Protein AF-A0A969XKI0-F1 (afdb_monomer_lite)

Secondary structure (DSSP, 8-state):
---HHHHHHHHHHHHHTT----GGGHHHHHHHHH-HHHHHHHHHHHHHHHHHHTS-PPPPPHHHHHHHHHHHHHS---PPPTT-SS-HHHHHHHHHHHHHHHHHHHHS-GGGGS------S---HHHHHHHHHHHHHHHHHHHTT-HHHHHHHHHHHHHHHHHHHHHHHHHHHS-HHHHHHHHHHHHHHHHHHHHHHTT--

pLDDT: mean 75.56, std 13.96, range [43.91, 96.81]

Radius of gyration: 28.25 Å; chains: 1; bounding box: 58×41×76 Å

Sequence (201 aa):
MLSCEHCQERLPEFVADGEPATPATAYLREHLVTCAACADLLERLRHVEDALHAYPQPAAPPALAARIVDEVAAAPRREPASWQWLPWDIGVPMLVLVVAIVVATLSAPPQAFHGGPVVDISPTTEEWNAVLDGWTSGLARQTDADPFLTLWIGGSILAAIVGIAVGLSAWRRADDASHELLQVRVERVSEWFDGIIGRTT

Foldseek 3Di:
DDDPVVLLVCLLVCVLVVNDPDPVCVVSVVVCVVDVVSVVVNVVSNVVNVVVVPPDDDDDDPCVVVVVVVCVVVPDPVDPPPVCPDPCLGVVLVVLVVVLVVVCVVPPDPVVPDDDPDDDPDDDPVVVVVVVCVVVVVLVVVCVVDVVSVCSVVVSVVSVVVSVVVNVVVVVVDDPVNVVVVVVVVVVVVVVVCVVVVVPD

Structure (mmCIF, N/CA/C/O backbone):
data_AF-A0A969XKI0-F1
#
_entry.id   AF-A0A969XKI0-F1
#
loop_
_atom_site.group_PDB
_atom_site.id
_atom_site.type_symbol
_atom_site.label_atom_id
_atom_site.label_alt_id
_atom_site.label_comp_id
_atom_site.label_asym_id
_atom_site.label_entity_id
_atom_site.label_seq_id
_atom_site.pdbx_PDB_ins_code
_atom_site.Cartn_x
_atom_site.Cartn_y
_atom_site.Cartn_z
_atom_site.occupancy
_atom_site.B_iso_or_equiv
_atom_site.auth_seq_id
_atom_site.auth_comp_id
_atom_site.auth_asym_id
_atom_site.auth_atom_id
_atom_site.pdbx_PDB_model_num
ATOM 1 N N . MET A 1 1 ? -9.216 14.235 -9.619 1.00 55.91 1 MET A N 1
ATOM 2 C CA . MET A 1 1 ? -10.558 14.376 -9.016 1.00 55.91 1 MET A CA 1
ATOM 3 C C . MET A 1 1 ? -11.077 12.979 -8.747 1.00 55.91 1 MET A C 1
ATOM 5 O O . MET A 1 1 ? -11.245 12.233 -9.702 1.00 55.91 1 MET A O 1
ATOM 9 N N . LEU A 1 2 ? -11.233 12.599 -7.478 1.00 75.06 2 LEU A N 1
ATOM 10 C CA . LEU A 1 2 ? -11.886 11.337 -7.128 1.00 75.06 2 LEU A CA 1
ATOM 11 C C . LEU A 1 2 ? -13.366 11.391 -7.522 1.00 75.06 2 LEU A C 1
ATOM 13 O O . LEU A 1 2 ? -14.002 12.434 -7.348 1.00 75.06 2 LEU A O 1
ATOM 17 N N . SER A 1 3 ? -13.913 10.284 -8.025 1.00 87.62 3 SER A N 1
ATOM 18 C CA . SER A 1 3 ? -15.357 10.156 -8.222 1.00 87.62 3 SER A CA 1
ATOM 19 C C . SER A 1 3 ? -16.057 9.953 -6.875 1.00 87.62 3 SER A C 1
ATOM 21 O O . SER A 1 3 ? -15.504 9.341 -5.958 1.00 87.62 3 SER A O 1
ATOM 23 N N . CYS A 1 4 ? -17.290 10.452 -6.754 1.00 91.12 4 CYS A N 1
ATOM 24 C CA . CYS A 1 4 ? -18.098 10.238 -5.551 1.00 91.12 4 CYS A CA 1
ATOM 25 C C . CYS A 1 4 ? -18.336 8.745 -5.289 1.00 91.12 4 CYS A C 1
ATOM 27 O O . CYS A 1 4 ? -18.299 8.329 -4.142 1.00 91.12 4 CYS A O 1
ATOM 29 N N . GLU A 1 5 ? -18.528 7.944 -6.339 1.00 91.62 5 GLU A N 1
ATOM 30 C CA . GLU A 1 5 ? -18.717 6.490 -6.243 1.00 91.62 5 GLU A CA 1
ATOM 31 C C . GLU A 1 5 ? -17.532 5.810 -5.544 1.00 91.62 5 GLU A C 1
ATOM 33 O O . GLU A 1 5 ? -17.716 5.116 -4.551 1.00 91.62 5 GLU A O 1
ATOM 38 N N . HIS A 1 6 ? -16.304 6.125 -5.964 1.00 88.88 6 HIS A N 1
ATOM 39 C CA . HIS A 1 6 ? -15.103 5.559 -5.354 1.00 88.88 6 HIS A CA 1
ATOM 40 C C . HIS A 1 6 ? -14.914 6.005 -3.893 1.00 88.88 6 HIS A C 1
ATOM 42 O O . HIS A 1 6 ? -14.462 5.237 -3.049 1.00 88.88 6 HIS A O 1
ATOM 48 N N . CYS A 1 7 ? -15.292 7.247 -3.572 1.00 91.31 7 CYS A N 1
ATOM 49 C CA . CYS A 1 7 ? -15.286 7.740 -2.196 1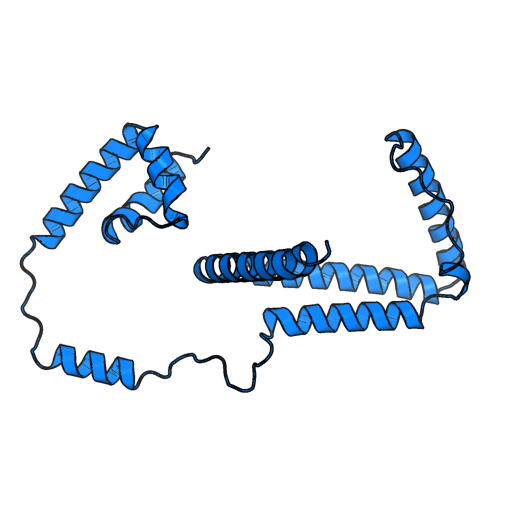.00 91.31 7 CYS A CA 1
ATOM 50 C C . CYS A 1 7 ? -16.305 6.978 -1.326 1.00 91.31 7 CYS A C 1
ATOM 52 O O . CYS A 1 7 ? -15.977 6.539 -0.227 1.00 91.31 7 CYS A O 1
ATOM 54 N N . GLN A 1 8 ? -17.521 6.762 -1.837 1.00 92.62 8 GLN A N 1
ATOM 55 C CA . GLN A 1 8 ? -18.598 6.062 -1.130 1.00 92.62 8 GLN A CA 1
ATOM 56 C C . GLN A 1 8 ? -18.271 4.593 -0.843 1.00 92.62 8 GLN A C 1
ATOM 58 O O . GLN A 1 8 ? -18.646 4.100 0.216 1.00 92.62 8 GLN A O 1
ATOM 63 N N . GLU A 1 9 ? -17.553 3.909 -1.737 1.00 93.88 9 GLU A N 1
ATOM 64 C CA . GLU A 1 9 ? -17.113 2.523 -1.520 1.00 93.88 9 GLU A CA 1
ATOM 65 C C . GLU A 1 9 ? -16.118 2.392 -0.360 1.00 93.88 9 GLU A C 1
ATOM 67 O O . GLU A 1 9 ? -16.166 1.413 0.382 1.00 93.88 9 GLU A O 1
ATOM 72 N N . ARG A 1 10 ? -15.230 3.379 -0.182 1.00 92.50 10 ARG A N 1
ATOM 73 C CA . ARG A 1 10 ? -14.165 3.337 0.836 1.00 92.50 10 ARG A CA 1
ATOM 74 C C . ARG A 1 10 ? -14.532 4.001 2.161 1.00 92.50 10 ARG A C 1
ATOM 76 O O . ARG A 1 10 ? -13.862 3.771 3.164 1.00 92.50 10 ARG A O 1
ATOM 83 N N . LEU A 1 11 ? -15.591 4.811 2.184 1.00 93.75 11 LEU A N 1
ATOM 84 C CA . LEU A 1 11 ? -16.051 5.506 3.389 1.00 93.75 11 LEU A CA 1
ATOM 85 C C . LEU A 1 11 ? -16.380 4.571 4.572 1.00 93.75 11 LEU A C 1
ATOM 87 O O . LEU A 1 11 ? -16.000 4.913 5.688 1.00 93.75 11 LEU A O 1
ATOM 91 N N . PRO A 1 12 ? -17.065 3.422 4.381 1.00 94.19 12 PRO A N 1
ATOM 92 C CA . PRO A 1 12 ? -17.394 2.520 5.485 1.00 94.19 12 PRO A CA 1
ATOM 93 C C . PRO A 1 12 ? -16.159 1.962 6.193 1.00 94.19 12 PRO A C 1
ATOM 95 O O . PRO A 1 12 ? -16.105 1.978 7.417 1.00 94.19 12 PRO A O 1
ATOM 98 N N . GLU A 1 13 ? -15.158 1.522 5.427 1.00 92.88 13 GLU A N 1
ATOM 99 C CA . GLU A 1 13 ? -13.876 1.045 5.962 1.00 92.88 13 GLU A CA 1
ATOM 100 C C . GLU A 1 13 ? -13.147 2.173 6.702 1.00 92.88 13 GLU A C 1
ATOM 102 O O . GLU A 1 13 ? -12.739 2.005 7.845 1.00 92.88 13 GLU A O 1
ATOM 107 N N . PHE A 1 14 ? -13.091 3.366 6.102 1.00 93.38 14 PHE A N 1
ATOM 108 C CA . PHE A 1 14 ? -12.464 4.535 6.717 1.00 93.38 14 PHE A CA 1
ATO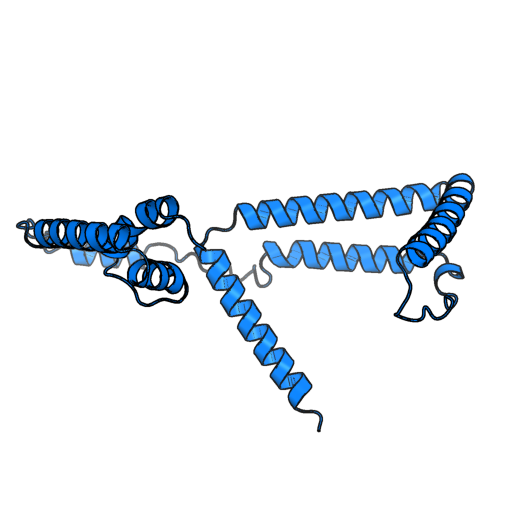M 109 C C . PHE A 1 14 ? -13.072 4.908 8.082 1.00 93.38 14 PHE A C 1
ATOM 111 O O . PHE A 1 14 ? -12.334 5.295 8.989 1.00 93.38 14 PHE A O 1
ATOM 118 N N . VAL A 1 15 ? -14.397 4.792 8.244 1.00 95.19 15 VAL A N 1
ATOM 119 C CA . VAL A 1 15 ? -15.081 5.038 9.527 1.00 95.19 15 VAL A CA 1
ATOM 120 C C . VAL A 1 15 ? -14.838 3.900 10.518 1.00 95.19 15 VAL A C 1
ATOM 122 O O . VAL A 1 15 ? -14.540 4.176 11.678 1.00 95.19 15 VAL A O 1
ATOM 125 N N . ALA A 1 16 ? -14.908 2.642 10.071 1.00 92.25 16 ALA A N 1
ATOM 126 C CA . ALA A 1 16 ? -14.660 1.473 10.918 1.00 92.25 16 ALA A CA 1
ATOM 127 C C . ALA A 1 16 ? -13.230 1.456 11.494 1.00 92.25 16 ALA A C 1
ATOM 129 O O . ALA A 1 16 ? -13.024 1.056 12.639 1.00 92.25 16 ALA A O 1
ATOM 130 N N . ASP A 1 17 ? -12.257 1.962 10.733 1.00 92.19 17 ASP A N 1
ATOM 131 C CA . ASP A 1 17 ? -10.860 2.101 11.160 1.00 92.19 17 ASP A CA 1
ATOM 132 C C . ASP A 1 17 ? -10.609 3.311 12.083 1.00 92.19 17 ASP A C 1
ATOM 134 O O . ASP A 1 17 ? -9.478 3.544 12.520 1.00 92.19 17 ASP A O 1
ATOM 138 N N . GLY A 1 18 ? -11.639 4.105 12.391 1.00 91.44 18 GLY A N 1
ATOM 139 C CA . GLY A 1 18 ? -11.523 5.279 13.259 1.00 91.44 18 GLY A CA 1
ATOM 140 C C . GLY A 1 18 ? -10.904 6.500 12.576 1.00 91.44 18 GLY A C 1
ATOM 141 O O . GLY A 1 18 ? -10.240 7.302 13.232 1.00 91.44 18 GLY A O 1
ATOM 142 N N . GLU A 1 19 ? -11.115 6.648 11.267 1.00 91.94 19 GLU A N 1
ATOM 143 C CA . GLU A 1 19 ? -10.704 7.806 10.464 1.00 91.94 19 GLU A CA 1
ATOM 144 C C . GLU A 1 19 ? -9.200 8.130 10.549 1.00 91.94 19 GLU A C 1
ATOM 146 O O . GLU A 1 19 ? -8.801 9.249 10.904 1.00 91.94 19 GLU A O 1
ATOM 151 N N . PRO A 1 20 ? -8.321 7.168 10.215 1.00 88.62 20 PRO A N 1
ATOM 152 C CA . PRO A 1 20 ? -6.888 7.332 10.400 1.00 88.62 20 PRO A CA 1
ATOM 153 C C . PRO A 1 20 ? -6.350 8.475 9.534 1.00 88.62 20 PRO A C 1
ATOM 155 O O . PRO A 1 20 ? -6.636 8.566 8.341 1.00 88.62 20 PRO A O 1
ATOM 158 N N . ALA A 1 21 ? -5.523 9.345 10.116 1.00 87.44 21 ALA A N 1
ATOM 159 C CA . ALA A 1 21 ? -4.927 10.498 9.434 1.00 87.44 21 ALA A CA 1
ATOM 160 C C . ALA A 1 21 ? -3.645 10.129 8.660 1.00 87.44 21 ALA A C 1
ATOM 162 O O . ALA A 1 21 ? -2.596 10.750 8.836 1.00 87.44 21 ALA A O 1
ATOM 163 N N . THR A 1 22 ? -3.711 9.099 7.819 1.00 86.56 22 THR A N 1
ATOM 164 C CA . THR A 1 22 ? -2.576 8.621 7.019 1.00 86.56 22 THR A CA 1
ATOM 165 C C . THR A 1 22 ? -2.504 9.321 5.653 1.00 86.56 22 THR A C 1
ATOM 167 O O . THR A 1 22 ? -3.479 9.937 5.204 1.00 86.56 22 THR A O 1
ATOM 170 N N . PRO A 1 23 ? -1.354 9.254 4.953 1.00 81.56 23 PRO A N 1
ATOM 171 C CA . PRO A 1 23 ? -1.241 9.741 3.577 1.00 81.56 23 PRO A CA 1
ATOM 172 C C . PRO A 1 23 ? -2.238 9.053 2.636 1.00 81.56 23 PRO A C 1
ATOM 174 O O . PRO A 1 23 ? -2.847 9.711 1.794 1.00 81.56 23 PRO A O 1
ATOM 177 N N . ALA A 1 24 ? -2.474 7.754 2.839 1.00 80.62 24 ALA A N 1
ATOM 178 C CA . ALA A 1 24 ? -3.418 6.969 2.056 1.00 80.62 24 ALA A CA 1
ATOM 179 C C . ALA A 1 24 ? -4.871 7.429 2.200 1.00 80.62 24 ALA A C 1
ATOM 181 O O . ALA A 1 24 ? -5.642 7.265 1.271 1.00 80.62 24 ALA A O 1
ATOM 182 N N . THR A 1 25 ? -5.267 8.057 3.306 1.00 88.19 25 THR A N 1
ATOM 183 C CA . THR A 1 25 ? -6.637 8.576 3.480 1.00 88.19 25 THR A CA 1
ATOM 184 C C . THR A 1 25 ? -6.748 10.075 3.208 1.00 88.19 25 THR A C 1
ATOM 186 O O . THR A 1 25 ? -7.835 10.652 3.298 1.00 88.19 25 THR A O 1
ATOM 189 N N . ALA A 1 26 ? -5.644 10.746 2.856 1.00 88.19 26 ALA A N 1
ATOM 190 C CA . ALA A 1 26 ? -5.633 12.188 2.624 1.00 88.19 26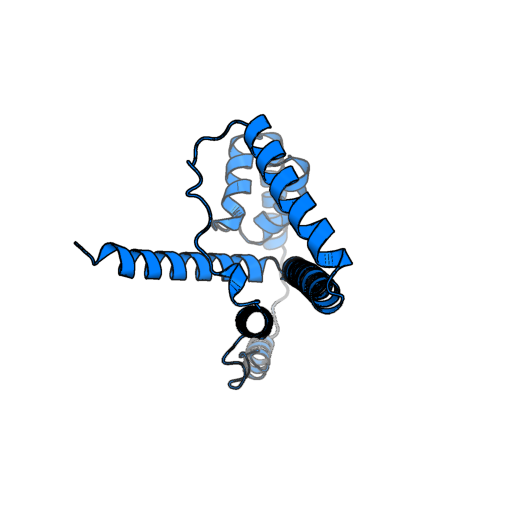 ALA A CA 1
ATOM 191 C C . ALA A 1 26 ? -6.590 12.605 1.498 1.00 88.19 26 ALA A C 1
ATOM 193 O O . ALA A 1 26 ? -7.305 13.598 1.642 1.00 88.19 26 ALA A O 1
ATOM 194 N N . TYR A 1 27 ? -6.670 11.806 0.431 1.00 88.50 27 TYR A N 1
ATOM 195 C CA . TYR A 1 27 ? -7.557 12.081 -0.699 1.00 88.50 27 TYR A CA 1
ATOM 196 C C . TYR A 1 27 ? -9.048 11.985 -0.325 1.00 88.50 27 TYR A C 1
ATOM 198 O O . TYR A 1 27 ? -9.860 12.748 -0.852 1.00 88.50 27 TYR A O 1
ATOM 206 N N . LEU A 1 28 ? -9.423 11.079 0.593 1.00 91.06 28 LEU A N 1
ATOM 207 C CA . LEU A 1 28 ? -10.802 10.955 1.086 1.00 91.06 28 LEU A CA 1
ATOM 208 C C . LEU A 1 28 ? -11.187 12.215 1.858 1.00 91.06 28 LEU A C 1
ATOM 210 O O . LEU A 1 28 ? -12.222 12.817 1.583 1.00 91.06 28 LEU A O 1
ATOM 214 N N . ARG A 1 29 ? -10.317 12.661 2.771 1.00 90.44 29 ARG A N 1
ATOM 215 C CA . ARG A 1 29 ? -10.541 13.869 3.578 1.00 90.44 29 ARG A CA 1
ATOM 216 C C . ARG A 1 29 ? -10.654 15.124 2.717 1.00 90.44 29 ARG A C 1
ATOM 218 O O . ARG A 1 29 ? -11.526 15.949 2.963 1.00 90.44 29 ARG A O 1
ATOM 225 N N . GLU A 1 30 ? -9.827 15.251 1.684 1.00 91.94 30 GLU A N 1
ATOM 226 C CA . GLU A 1 30 ? -9.922 16.363 0.734 1.00 91.94 30 GLU A CA 1
ATOM 227 C C . GLU A 1 30 ? -11.260 16.358 -0.028 1.00 91.94 30 GLU A C 1
ATOM 229 O O . GLU A 1 30 ? -11.918 17.395 -0.163 1.00 91.94 30 GLU A O 1
ATOM 234 N N . HIS A 1 31 ? -11.722 15.184 -0.468 1.00 93.25 31 HIS A N 1
ATOM 235 C CA . HIS A 1 31 ? -13.026 15.057 -1.119 1.00 93.25 31 HIS A CA 1
ATOM 236 C C . HIS A 1 31 ? -14.188 15.391 -0.170 1.00 93.25 31 HIS A C 1
ATOM 238 O O . HIS A 1 31 ? -15.135 16.064 -0.568 1.00 93.25 31 HIS A O 1
ATOM 244 N N . LEU A 1 32 ? -14.110 14.983 1.098 1.00 93.19 32 LEU A N 1
ATOM 245 C CA . LEU A 1 32 ? -15.138 15.257 2.108 1.00 93.19 32 LEU A CA 1
ATOM 246 C C . LEU A 1 32 ? -15.317 16.754 2.399 1.00 93.19 32 LEU A C 1
ATOM 248 O O . LEU A 1 32 ? -16.431 17.193 2.668 1.00 93.19 32 LEU A O 1
ATOM 252 N N . VAL A 1 33 ? -14.252 17.556 2.287 1.00 92.81 33 VAL A N 1
ATOM 253 C CA . VAL A 1 33 ? -14.334 19.024 2.419 1.00 92.81 33 VAL A CA 1
ATOM 254 C C . VAL A 1 33 ? -15.092 19.657 1.248 1.00 92.81 33 VAL A C 1
ATOM 256 O O . VAL A 1 33 ? -15.728 20.698 1.406 1.00 92.81 33 VAL A O 1
ATOM 259 N N . THR A 1 34 ? -15.031 19.043 0.065 1.00 92.19 34 THR A N 1
ATOM 260 C CA . THR A 1 34 ? -15.580 19.615 -1.174 1.00 92.19 34 THR A CA 1
ATOM 261 C C . THR A 1 34 ? -16.954 19.058 -1.549 1.00 92.19 34 THR A C 1
ATOM 263 O O . THR A 1 34 ? -17.728 19.744 -2.216 1.00 92.19 34 THR A O 1
ATOM 266 N N . CYS A 1 35 ? -17.294 17.845 -1.107 1.00 95.31 35 CYS A N 1
ATOM 267 C CA . CYS A 1 35 ? -18.531 17.154 -1.460 1.00 95.31 35 CYS A CA 1
ATOM 268 C C . CYS A 1 35 ? -19.453 16.969 -0.247 1.00 95.31 35 CYS A C 1
ATOM 270 O O . CYS A 1 35 ? -19.283 16.053 0.559 1.00 95.31 35 CYS A O 1
ATOM 272 N N . ALA A 1 36 ? -20.506 17.789 -0.171 1.00 93.62 36 ALA A N 1
ATOM 273 C CA . ALA A 1 36 ? -21.492 17.727 0.909 1.00 93.62 36 ALA A CA 1
ATOM 274 C C . ALA A 1 36 ? -22.252 16.386 0.978 1.00 93.62 36 ALA A C 1
ATOM 276 O O . ALA A 1 36 ? -22.615 15.946 2.063 1.00 93.62 36 ALA A O 1
ATOM 277 N N . ALA A 1 37 ? -22.472 15.713 -0.157 1.00 93.56 37 ALA A N 1
ATOM 278 C CA . ALA A 1 37 ? -23.157 14.418 -0.178 1.00 93.56 37 ALA A CA 1
ATOM 279 C C . ALA A 1 37 ? -22.322 13.308 0.484 1.00 93.56 37 ALA A C 1
ATOM 281 O O . ALA A 1 37 ? -22.858 12.498 1.237 1.00 93.56 37 ALA A O 1
ATOM 282 N N . CYS A 1 38 ? -21.009 13.286 0.235 1.00 95.12 38 CYS A N 1
ATOM 283 C CA . CYS A 1 38 ? -20.104 12.336 0.883 1.00 95.12 38 CYS A CA 1
ATOM 284 C C . CYS A 1 38 ? -19.916 12.668 2.371 1.00 95.12 38 CYS A C 1
ATOM 286 O O . CYS A 1 38 ? -19.822 11.753 3.183 1.00 95.12 38 CYS A O 1
ATOM 288 N N . ALA A 1 39 ? -19.931 13.953 2.744 1.00 94.56 39 ALA A N 1
ATOM 289 C CA . ALA A 1 39 ? -19.906 14.369 4.146 1.00 94.56 39 ALA A CA 1
ATOM 290 C C . ALA A 1 39 ? -21.172 13.939 4.919 1.00 94.56 39 ALA A C 1
ATOM 292 O O . ALA A 1 39 ? -21.060 13.464 6.045 1.00 94.56 39 ALA A O 1
ATOM 293 N N . ASP A 1 40 ? -22.363 14.036 4.316 1.00 96.50 40 ASP A N 1
ATOM 294 C CA . ASP A 1 40 ? -23.608 13.545 4.933 1.00 96.50 40 ASP A CA 1
ATOM 295 C C . ASP A 1 40 ? -23.597 12.017 5.103 1.00 96.50 40 ASP A C 1
ATOM 297 O O . ASP A 1 40 ? -24.019 11.493 6.133 1.00 96.50 40 ASP A O 1
ATOM 301 N N . LEU A 1 41 ? -23.064 11.285 4.117 1.00 95.50 41 LEU A N 1
ATOM 302 C CA . LEU A 1 41 ? -22.887 9.836 4.232 1.00 95.50 41 LEU A CA 1
ATOM 303 C C . LEU A 1 41 ? -21.924 9.465 5.369 1.00 95.50 41 LEU A C 1
ATOM 305 O O . LEU A 1 41 ? -22.212 8.529 6.112 1.00 95.50 41 LEU A O 1
ATOM 309 N N . LEU A 1 42 ? -20.817 10.200 5.520 1.00 96.19 42 LEU A N 1
ATOM 310 C CA . LEU A 1 42 ? -19.853 9.996 6.604 1.00 96.19 42 LEU A CA 1
ATOM 311 C C . LEU A 1 42 ? -20.529 10.086 7.972 1.00 96.19 42 LEU A C 1
ATOM 313 O O . LEU A 1 42 ? -20.348 9.207 8.808 1.00 96.19 42 LEU A O 1
ATOM 317 N N . GLU A 1 43 ? -21.356 11.108 8.179 1.00 96.50 43 GLU A N 1
ATOM 318 C CA . GLU A 1 43 ? -22.045 11.306 9.453 1.00 96.50 43 GLU A CA 1
ATOM 319 C C . GLU A 1 43 ? -23.044 10.179 9.751 1.00 96.50 43 GLU A C 1
ATOM 321 O O . GLU A 1 43 ? -23.121 9.677 10.872 1.00 96.50 43 GLU A O 1
ATOM 326 N N . ARG A 1 44 ? -23.766 9.696 8.731 1.00 96.62 44 ARG A N 1
ATOM 327 C CA . ARG A 1 44 ? -24.648 8.527 8.883 1.00 96.62 44 ARG A CA 1
ATOM 328 C C . ARG A 1 44 ? -23.873 7.269 9.262 1.00 96.62 44 ARG A C 1
ATOM 330 O O . ARG A 1 44 ? -24.359 6.494 10.081 1.00 96.62 44 ARG A O 1
ATOM 337 N N . LEU A 1 45 ? -22.697 7.057 8.671 1.00 96.81 45 LEU A N 1
ATOM 338 C CA . LEU A 1 45 ? -21.850 5.908 8.987 1.00 96.81 45 LEU A CA 1
ATOM 339 C C . LEU A 1 45 ? -21.304 5.989 10.415 1.00 96.81 45 LEU A C 1
ATOM 341 O O . LEU A 1 45 ? -21.381 4.994 11.126 1.00 96.81 45 LEU A O 1
ATOM 345 N N . ARG A 1 46 ? -20.863 7.169 10.871 1.00 96.12 46 ARG A N 1
ATOM 346 C CA . ARG A 1 46 ? -20.458 7.390 12.272 1.00 96.12 46 ARG A CA 1
ATOM 347 C C . ARG A 1 46 ? -21.570 7.035 13.247 1.00 96.12 46 ARG A C 1
ATOM 349 O O . ARG A 1 46 ? -21.340 6.288 14.186 1.00 96.12 46 ARG A O 1
ATOM 356 N N . HIS A 1 47 ? -22.795 7.488 12.979 1.00 96.00 47 HIS A N 1
ATOM 357 C CA . HIS A 1 47 ? -23.945 7.142 13.814 1.00 96.00 47 HIS A CA 1
ATOM 358 C C . HIS A 1 47 ? -24.205 5.633 13.892 1.00 96.00 47 HIS A C 1
ATOM 360 O O . HIS A 1 47 ? -24.587 5.131 14.950 1.00 96.00 47 HIS A O 1
ATOM 366 N N . VAL A 1 48 ? -24.030 4.909 12.784 1.00 95.69 48 VAL A N 1
ATOM 367 C CA . VAL A 1 48 ? -24.160 3.446 12.773 1.00 95.69 48 VAL A CA 1
ATOM 368 C C . VAL A 1 48 ? -23.037 2.803 13.583 1.00 95.69 48 VAL A C 1
ATOM 370 O O . VAL A 1 48 ? -23.318 1.934 14.406 1.00 95.69 48 VAL A O 1
ATOM 373 N N . GLU A 1 49 ? -21.797 3.249 13.401 1.00 95.56 49 GLU A N 1
ATOM 374 C CA . GLU A 1 49 ? -20.633 2.699 14.097 1.00 95.56 49 GLU A CA 1
ATOM 375 C C . GLU A 1 49 ? -20.693 2.950 15.610 1.00 95.56 49 GLU A C 1
ATOM 377 O O . GLU A 1 49 ? -20.463 2.035 16.403 1.00 95.56 49 GLU A O 1
ATOM 382 N N . ASP A 1 50 ? -21.119 4.146 16.020 1.00 93.94 50 ASP A N 1
ATOM 383 C CA . ASP A 1 50 ? -21.374 4.497 17.418 1.00 93.94 50 ASP A CA 1
ATOM 384 C C . ASP A 1 50 ? -22.465 3.607 18.028 1.00 93.94 50 ASP A C 1
ATOM 386 O O . ASP A 1 50 ? -22.342 3.136 19.162 1.00 93.94 50 ASP A O 1
ATOM 390 N N . ALA A 1 51 ? -23.541 3.336 17.278 1.00 93.88 51 ALA A N 1
ATOM 391 C CA . ALA A 1 51 ? -24.612 2.452 17.729 1.00 93.88 51 ALA A CA 1
ATOM 392 C C . ALA A 1 51 ? -24.139 0.995 17.874 1.00 93.88 51 ALA A C 1
ATOM 394 O O . ALA A 1 51 ? -24.559 0.306 18.808 1.00 93.88 51 ALA A O 1
ATOM 395 N N . LEU A 1 52 ? -23.256 0.532 16.983 1.00 92.12 52 LEU A N 1
ATOM 396 C CA . LEU A 1 52 ? -22.627 -0.787 17.074 1.00 92.12 52 LEU A CA 1
ATOM 397 C C . LEU A 1 52 ? -21.682 -0.875 18.277 1.00 92.12 52 LEU A C 1
ATOM 399 O O . LEU A 1 52 ? -21.722 -1.861 19.012 1.00 92.12 52 LEU A O 1
ATOM 403 N N . HIS A 1 53 ? -20.895 0.167 18.535 1.00 89.50 53 HIS A N 1
ATOM 404 C CA . HIS A 1 53 ? -20.009 0.244 19.697 1.00 89.50 53 HIS A CA 1
ATOM 405 C C . HIS A 1 53 ? -20.772 0.302 21.024 1.00 89.50 53 HIS A C 1
ATOM 407 O O . HIS A 1 53 ? -20.339 -0.284 22.017 1.00 89.50 53 HIS A O 1
ATOM 413 N N . ALA A 1 54 ? -21.927 0.970 21.047 1.00 92.31 54 ALA A N 1
ATOM 414 C CA . ALA A 1 54 ? -22.810 1.015 22.209 1.00 92.31 54 ALA A CA 1
ATOM 415 C C . ALA A 1 54 ? -23.545 -0.314 22.462 1.00 92.31 54 ALA A C 1
ATOM 417 O O . ALA A 1 54 ? -24.142 -0.498 23.529 1.00 92.31 54 ALA A O 1
ATOM 418 N N . TYR A 1 55 ? -23.528 -1.240 21.499 1.00 91.56 55 TYR A N 1
ATOM 419 C CA . TYR A 1 55 ? -24.189 -2.525 21.646 1.00 91.56 55 TYR A CA 1
ATOM 420 C C . TYR A 1 55 ? -23.516 -3.345 22.760 1.00 91.56 55 TYR A C 1
ATOM 422 O O . TYR A 1 55 ? -22.289 -3.473 22.782 1.00 91.56 55 TYR A O 1
ATOM 430 N N . PRO A 1 56 ? -24.284 -3.923 23.704 1.00 89.88 56 PRO A N 1
ATOM 431 C CA . PRO A 1 56 ? -23.712 -4.655 24.824 1.00 89.88 56 PRO A CA 1
ATOM 432 C C . PRO A 1 56 ? -22.928 -5.867 24.322 1.00 89.88 56 PRO A C 1
ATOM 434 O O . PRO A 1 56 ? -23.497 -6.832 23.807 1.00 89.88 56 PRO A O 1
ATOM 437 N N . GLN A 1 57 ? -21.609 -5.821 24.494 1.00 85.56 57 GLN A N 1
ATOM 438 C CA . GLN A 1 57 ? -20.743 -6.930 24.130 1.00 85.56 57 GLN A CA 1
ATOM 439 C C . GLN A 1 57 ? -20.779 -8.006 25.223 1.00 85.56 57 GLN A C 1
ATOM 441 O O . GLN A 1 57 ? -20.696 -7.688 26.416 1.00 85.56 57 GLN A O 1
ATOM 446 N N . PRO A 1 58 ? -20.898 -9.292 24.854 1.00 87.06 58 PRO A N 1
ATOM 447 C CA . PRO A 1 58 ? -20.766 -10.371 25.818 1.00 87.06 58 PRO A CA 1
ATOM 448 C C . PRO A 1 58 ? -19.360 -10.343 26.422 1.00 87.06 58 PRO A C 1
ATOM 450 O O . PRO A 1 58 ? -18.369 -10.144 25.719 1.00 87.06 58 PRO A O 1
ATOM 453 N N . ALA A 1 59 ? -19.268 -10.565 27.733 1.00 86.69 59 ALA A N 1
ATOM 454 C CA . ALA A 1 59 ? -17.981 -10.627 28.409 1.00 86.69 59 ALA A CA 1
ATOM 455 C C . ALA A 1 59 ? -17.109 -11.727 27.783 1.00 86.69 59 ALA A C 1
ATOM 457 O O . ALA A 1 59 ? -17.513 -12.891 27.704 1.00 86.69 59 ALA A O 1
ATOM 458 N N . ALA A 1 60 ? -15.905 -11.354 27.345 1.00 87.06 60 ALA A N 1
ATOM 459 C CA . ALA A 1 60 ? -14.944 -12.309 26.819 1.00 87.06 60 ALA A CA 1
ATOM 460 C C . ALA A 1 60 ? -14.513 -13.294 27.926 1.00 87.06 60 ALA A C 1
ATOM 462 O O . ALA A 1 60 ? -14.303 -12.881 29.072 1.00 87.06 60 ALA A O 1
ATOM 463 N N . PRO A 1 61 ? -14.338 -14.593 27.619 1.00 92.19 61 PRO A N 1
ATOM 464 C CA . PRO A 1 61 ? -13.799 -15.547 28.579 1.00 92.19 61 PRO A CA 1
ATOM 465 C C . PRO A 1 61 ? -12.413 -15.098 29.072 1.00 92.19 61 PRO A C 1
ATOM 467 O O . PRO A 1 61 ? -11.564 -14.757 28.247 1.00 92.19 61 PRO A O 1
ATOM 470 N N . PRO A 1 62 ? -12.117 -15.162 30.382 1.00 85.44 62 PRO A N 1
ATOM 471 C CA . PRO A 1 62 ? -10.867 -14.630 30.938 1.00 85.44 62 PRO A CA 1
ATOM 472 C C . PRO A 1 62 ? -9.614 -15.341 30.401 1.00 85.44 62 PRO A C 1
ATOM 474 O O . PRO A 1 62 ? -8.544 -14.748 30.319 1.00 85.44 62 PRO A O 1
ATOM 477 N N . ALA A 1 63 ? -9.748 -16.602 29.979 1.00 91.31 63 ALA A N 1
ATOM 478 C CA . ALA A 1 63 ? -8.664 -17.371 29.371 1.00 91.31 63 ALA A CA 1
ATOM 479 C C . ALA A 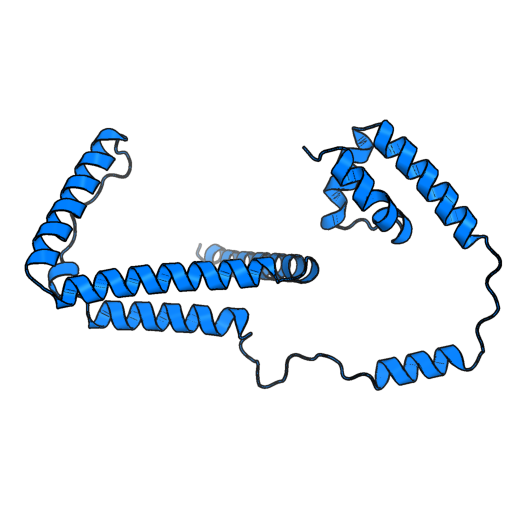1 63 ? -8.443 -17.061 27.876 1.00 91.31 63 ALA A C 1
ATOM 481 O O . ALA A 1 63 ? -7.449 -17.507 27.306 1.00 91.31 63 ALA A O 1
ATOM 482 N N . LEU A 1 64 ? -9.356 -16.337 27.217 1.00 91.31 64 LEU A N 1
ATOM 483 C CA . LEU A 1 64 ? -9.276 -16.080 25.777 1.00 91.31 64 LEU A CA 1
ATOM 484 C C . LEU A 1 64 ? -8.093 -15.171 25.434 1.00 91.31 64 LEU A C 1
ATOM 486 O O . LEU A 1 64 ? -7.363 -15.469 24.497 1.00 91.31 64 LEU A O 1
ATOM 490 N N . ALA A 1 65 ? -7.870 -14.113 26.216 1.00 89.31 65 ALA A N 1
ATOM 491 C CA . ALA A 1 65 ? -6.764 -13.185 25.986 1.00 89.31 65 ALA A CA 1
ATOM 492 C C . ALA A 1 65 ? -5.403 -13.896 26.057 1.00 89.31 65 ALA A C 1
ATOM 494 O O . ALA A 1 65 ? -4.588 -13.746 25.153 1.00 89.31 65 ALA A O 1
ATOM 495 N N . ALA A 1 66 ? -5.196 -14.735 27.078 1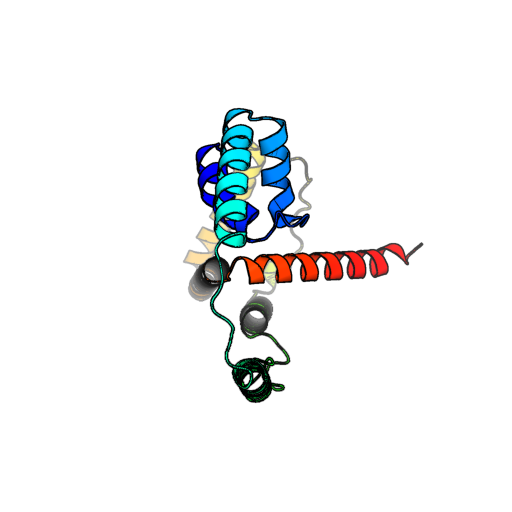.00 89.00 66 ALA A N 1
ATOM 496 C CA . ALA A 1 66 ? -3.976 -15.530 27.216 1.00 89.00 66 ALA A CA 1
ATOM 497 C C . ALA A 1 66 ? -3.780 -16.482 26.026 1.00 89.00 66 ALA A C 1
ATOM 499 O O . ALA A 1 66 ? -2.708 -16.509 25.435 1.00 89.00 66 ALA A O 1
ATOM 500 N N . ARG A 1 67 ? -4.842 -17.182 25.601 1.00 91.94 67 ARG A N 1
ATOM 501 C CA . ARG A 1 67 ? -4.790 -18.069 24.429 1.00 91.94 67 ARG A CA 1
ATOM 502 C C . ARG A 1 67 ? -4.457 -17.334 23.135 1.00 91.94 67 ARG A C 1
ATOM 504 O O . ARG A 1 67 ? -3.710 -17.870 22.332 1.00 91.94 67 ARG A O 1
ATOM 511 N N . ILE A 1 68 ? -5.009 -16.139 22.920 1.00 92.62 68 ILE A N 1
ATOM 512 C CA . ILE A 1 68 ? -4.698 -15.330 21.733 1.00 92.62 68 ILE A CA 1
ATOM 513 C C . ILE A 1 68 ? -3.231 -14.905 21.761 1.00 92.62 68 ILE A C 1
ATOM 515 O O . ILE A 1 68 ? -2.555 -15.018 20.747 1.00 92.62 68 ILE A O 1
ATOM 519 N N . VAL A 1 69 ? -2.727 -14.443 22.908 1.00 91.81 69 VAL A N 1
ATOM 520 C CA . VAL A 1 69 ? -1.318 -14.048 23.048 1.00 91.81 69 VAL A CA 1
ATOM 521 C C . VAL A 1 69 ? -0.391 -15.235 22.799 1.00 91.81 69 VAL A C 1
ATOM 523 O O . VAL A 1 69 ? 0.571 -15.090 22.048 1.00 91.81 69 VAL A O 1
ATOM 526 N N . ASP A 1 70 ? -0.702 -16.402 23.363 1.00 92.19 70 ASP A N 1
ATOM 527 C CA . ASP A 1 70 ? 0.070 -17.625 23.148 1.00 92.19 70 ASP A CA 1
ATOM 528 C C . ASP A 1 70 ? 0.041 -18.056 21.675 1.00 92.19 70 ASP A C 1
ATOM 530 O O . ASP A 1 70 ? 1.085 -18.373 21.112 1.00 92.19 70 ASP A O 1
ATOM 534 N N . GLU A 1 71 ? -1.123 -18.003 21.020 1.00 90.94 71 GLU A N 1
ATOM 535 C CA . GLU A 1 71 ? -1.267 -18.346 19.601 1.00 90.94 71 GLU A CA 1
ATOM 536 C C . GLU A 1 71 ? -0.515 -17.357 18.700 1.00 90.94 71 GLU A C 1
ATOM 538 O O . GLU A 1 71 ? 0.175 -17.769 17.775 1.00 90.94 71 GLU A O 1
ATOM 543 N N . VAL A 1 72 ? -0.584 -16.052 18.981 1.00 89.00 72 VAL A N 1
ATOM 544 C CA . VAL A 1 72 ? 0.149 -15.017 18.231 1.00 89.00 72 VAL A CA 1
ATOM 545 C C . VAL A 1 72 ? 1.658 -15.139 18.452 1.00 89.00 72 VAL A C 1
ATOM 547 O O . VAL A 1 72 ? 2.435 -14.910 17.526 1.00 89.00 72 VAL A O 1
ATOM 550 N N . ALA A 1 73 ? 2.090 -15.510 19.659 1.00 85.69 73 ALA A N 1
ATOM 551 C CA . ALA A 1 73 ? 3.497 -15.743 19.967 1.00 85.69 73 ALA A CA 1
ATOM 552 C C . ALA A 1 73 ? 4.029 -17.037 19.329 1.00 85.69 73 ALA A C 1
ATOM 554 O O . ALA A 1 73 ? 5.186 -17.075 18.907 1.00 85.69 73 ALA A O 1
ATOM 555 N N . ALA A 1 74 ? 3.197 -18.080 19.256 1.00 84.69 74 ALA A N 1
ATOM 556 C CA . ALA A 1 74 ? 3.519 -19.361 18.634 1.00 84.69 74 ALA A CA 1
ATOM 557 C C . ALA A 1 74 ? 3.379 -19.337 17.105 1.00 84.69 74 ALA A C 1
ATOM 559 O O . ALA A 1 74 ? 4.000 -20.156 16.421 1.00 84.69 74 ALA A O 1
ATOM 560 N N . ALA A 1 75 ? 2.589 -18.409 16.558 1.00 80.19 75 ALA A N 1
ATOM 561 C CA . ALA A 1 75 ? 2.451 -18.230 15.127 1.00 80.19 75 ALA A CA 1
ATOM 562 C C . ALA A 1 75 ? 3.828 -17.911 14.526 1.00 80.19 75 ALA A C 1
ATOM 564 O O . ALA A 1 75 ? 4.506 -16.980 14.978 1.00 80.19 75 ALA A O 1
ATOM 565 N N . PRO A 1 76 ? 4.270 -18.657 13.498 1.00 69.19 76 PRO A N 1
ATOM 566 C CA . PRO A 1 76 ? 5.519 -18.349 12.833 1.00 69.19 76 PRO A CA 1
ATOM 567 C C . PRO A 1 76 ? 5.403 -16.940 12.257 1.00 69.19 76 PRO A C 1
ATOM 569 O O . PRO A 1 76 ? 4.595 -16.689 11.358 1.00 69.19 76 PRO A O 1
ATOM 572 N N . ARG A 1 77 ? 6.214 -16.005 12.767 1.00 61.34 77 ARG A N 1
ATOM 573 C CA . ARG A 1 77 ? 6.410 -14.731 12.077 1.00 61.34 77 ARG A CA 1
ATOM 574 C C . ARG A 1 77 ? 6.851 -15.082 10.665 1.00 61.34 77 ARG A C 1
ATOM 576 O O . ARG A 1 77 ? 7.799 -15.847 10.485 1.00 61.34 77 ARG A O 1
ATOM 583 N N . ARG A 1 78 ? 6.173 -14.522 9.661 1.00 54.44 78 ARG A N 1
ATOM 584 C CA . ARG A 1 78 ? 6.710 -14.448 8.299 1.00 54.44 78 ARG A CA 1
ATOM 585 C C . ARG A 1 78 ? 7.894 -13.485 8.323 1.00 54.44 78 ARG A C 1
ATOM 587 O O . ARG A 1 78 ? 7.820 -12.379 7.802 1.00 54.44 78 ARG A O 1
ATOM 594 N N . GLU A 1 79 ? 8.968 -13.876 8.994 1.00 51.69 79 GLU A N 1
ATOM 595 C CA . GLU A 1 79 ? 10.256 -13.256 8.765 1.00 51.69 79 GLU A CA 1
ATOM 596 C C . GLU A 1 79 ? 10.695 -13.713 7.373 1.00 51.69 79 GLU A C 1
ATOM 598 O O . GLU A 1 79 ? 10.606 -14.912 7.074 1.00 51.69 79 GLU A O 1
ATOM 603 N N . PRO A 1 80 ? 11.103 -12.791 6.483 1.00 50.69 80 PRO A N 1
ATOM 604 C CA . PRO A 1 80 ? 11.734 -13.195 5.239 1.00 50.69 80 PRO A CA 1
ATOM 605 C C . PRO A 1 80 ? 12.884 -14.125 5.620 1.00 50.69 80 PRO A C 1
ATOM 607 O O . PRO A 1 80 ? 13.722 -13.766 6.451 1.00 50.69 80 PRO A O 1
ATOM 610 N N . ALA A 1 81 ? 12.856 -15.355 5.097 1.00 54.84 81 ALA A N 1
ATOM 611 C CA . ALA A 1 81 ? 13.821 -16.381 5.464 1.00 54.84 81 ALA A CA 1
ATOM 612 C C . ALA A 1 81 ? 15.228 -15.782 5.367 1.00 54.84 81 ALA A C 1
ATOM 614 O O . ALA A 1 81 ? 15.532 -15.101 4.393 1.00 54.84 81 ALA A O 1
ATOM 615 N N . SER A 1 82 ? 16.097 -16.026 6.346 1.00 56.34 82 SER A N 1
ATOM 616 C CA . SER A 1 82 ? 17.435 -15.415 6.423 1.00 56.34 82 SER A CA 1
ATOM 617 C C . SER A 1 82 ? 18.342 -15.704 5.214 1.00 56.34 82 SER A C 1
ATOM 619 O O . SER A 1 82 ? 19.397 -15.094 5.081 1.00 56.34 82 SER A O 1
ATOM 621 N N . TRP A 1 83 ? 17.925 -16.598 4.312 1.00 59.59 83 TRP A N 1
ATOM 622 C CA . TRP A 1 83 ? 18.544 -16.871 3.011 1.00 59.59 83 TRP A CA 1
ATOM 623 C C . TRP A 1 83 ? 18.025 -15.992 1.851 1.00 59.59 83 TRP A C 1
ATOM 625 O O . TRP A 1 83 ? 18.620 -15.975 0.779 1.00 59.59 83 TRP A O 1
ATOM 635 N N . GLN A 1 84 ? 16.945 -15.232 2.046 1.00 54.25 84 GLN A N 1
ATOM 636 C CA . GLN A 1 84 ? 16.379 -14.258 1.102 1.00 54.25 84 GLN A CA 1
ATOM 637 C C . GLN A 1 84 ? 16.967 -12.858 1.328 1.00 54.25 84 GLN A C 1
ATOM 639 O O . GLN A 1 84 ? 16.242 -11.867 1.396 1.00 54.25 84 GLN A O 1
ATOM 644 N N . TRP A 1 85 ? 18.296 -12.749 1.427 1.00 53.00 85 TRP A N 1
ATOM 645 C CA . TRP A 1 85 ? 18.973 -11.440 1.485 1.00 53.00 85 TRP A CA 1
ATOM 646 C C . TRP A 1 85 ? 18.651 -10.552 0.277 1.00 53.00 85 TRP A C 1
ATOM 648 O O . TRP A 1 85 ? 18.766 -9.331 0.359 1.00 53.00 85 TRP A O 1
ATOM 658 N N . LEU A 1 86 ? 18.201 -11.159 -0.823 1.00 53.69 86 LEU A N 1
ATOM 659 C CA . LEU A 1 86 ? 17.683 -10.465 -1.986 1.00 53.69 86 LEU A CA 1
ATOM 660 C C . LEU A 1 86 ? 16.228 -10.908 -2.215 1.00 53.69 86 LEU A C 1
ATOM 662 O O . LEU A 1 86 ? 16.006 -12.093 -2.490 1.00 53.69 86 LEU A O 1
ATOM 666 N N . PRO A 1 87 ? 15.232 -10.005 -2.097 1.00 64.88 87 PRO A N 1
ATOM 667 C CA . PRO A 1 87 ? 13.851 -10.311 -2.453 1.00 64.88 87 PRO A CA 1
ATOM 668 C C . PRO A 1 87 ? 13.842 -10.846 -3.881 1.00 64.88 87 PRO A C 1
ATOM 670 O O . PRO A 1 87 ? 14.361 -10.180 -4.778 1.00 64.88 87 PRO A O 1
ATOM 673 N N . TRP A 1 88 ? 13.294 -12.040 -4.101 1.00 63.12 88 TRP A N 1
ATOM 674 C CA . TRP A 1 88 ? 13.243 -12.646 -5.437 1.00 63.12 88 TRP A CA 1
ATOM 675 C C . TRP A 1 88 ? 12.566 -11.719 -6.460 1.00 63.12 88 TRP A C 1
ATOM 677 O O . TRP A 1 88 ? 12.983 -11.684 -7.618 1.00 63.12 88 TRP A O 1
ATOM 687 N N . ASP A 1 89 ? 11.634 -10.883 -5.996 1.00 63.44 89 ASP A N 1
ATOM 688 C CA . ASP A 1 89 ? 10.948 -9.857 -6.787 1.00 63.44 89 ASP A CA 1
ATOM 689 C C . ASP A 1 89 ? 11.885 -8.783 -7.363 1.00 63.44 89 ASP A C 1
ATOM 691 O O . ASP A 1 89 ? 11.579 -8.195 -8.394 1.00 63.44 89 ASP A O 1
ATOM 695 N N . ILE A 1 90 ? 13.039 -8.534 -6.735 1.00 64.19 90 ILE A N 1
ATOM 696 C CA . ILE A 1 90 ? 14.033 -7.541 -7.184 1.00 64.19 90 ILE A CA 1
ATOM 697 C C . ILE A 1 90 ? 15.275 -8.240 -7.749 1.00 64.19 90 ILE A C 1
ATOM 699 O O . ILE A 1 90 ? 15.844 -7.803 -8.748 1.00 64.19 90 ILE A O 1
ATOM 703 N N . GLY A 1 91 ? 15.686 -9.355 -7.141 1.00 72.25 91 GLY A N 1
ATOM 704 C CA . GLY A 1 91 ? 16.898 -10.079 -7.508 1.00 72.25 91 GLY A CA 1
ATOM 705 C C . GLY A 1 91 ? 16.844 -10.687 -8.906 1.00 72.25 91 GLY A C 1
ATOM 706 O O . GLY A 1 91 ? 17.808 -10.559 -9.656 1.00 72.25 91 GLY A O 1
ATOM 707 N N . VAL A 1 92 ? 15.718 -11.298 -9.288 1.00 75.81 92 VAL A N 1
ATOM 708 C CA . VAL A 1 92 ? 15.553 -11.885 -10.628 1.00 75.81 92 VAL A CA 1
ATOM 709 C C . VAL A 1 92 ? 15.571 -10.832 -11.732 1.00 75.81 92 VAL A C 1
ATOM 711 O O . VAL A 1 92 ? 16.372 -10.994 -12.651 1.00 75.81 92 VAL A O 1
ATOM 714 N N . PRO A 1 93 ? 14.762 -9.755 -11.692 1.00 70.94 93 PRO A N 1
ATOM 715 C CA . PRO A 1 93 ? 14.800 -8.760 -12.760 1.00 70.94 93 PRO A CA 1
ATOM 716 C C . PRO A 1 93 ? 16.159 -8.057 -12.849 1.00 70.94 93 PRO A C 1
ATOM 718 O O . PRO A 1 93 ? 16.632 -7.807 -13.955 1.00 70.94 93 PRO A O 1
ATOM 721 N N . MET A 1 94 ? 16.832 -7.806 -11.720 1.00 71.81 94 MET A N 1
ATOM 722 C CA . MET A 1 94 ? 18.168 -7.199 -11.715 1.00 71.81 94 MET A CA 1
ATOM 723 C C . MET A 1 94 ? 19.225 -8.148 -12.299 1.00 71.81 94 MET A C 1
ATOM 725 O O . MET A 1 94 ? 20.023 -7.732 -13.135 1.00 71.81 94 MET A O 1
ATOM 729 N N . LEU A 1 95 ? 19.176 -9.443 -11.963 1.00 78.94 95 LEU A N 1
ATOM 730 C CA . LEU A 1 95 ? 20.033 -10.468 -12.568 1.00 78.94 95 LEU A CA 1
ATOM 731 C C . LEU A 1 95 ? 19.787 -10.589 -14.078 1.00 78.94 95 LEU A C 1
ATOM 733 O O . LEU A 1 95 ? 20.741 -10.616 -14.848 1.00 78.94 95 LEU A O 1
ATOM 737 N N . VAL A 1 96 ? 18.524 -10.636 -14.509 1.00 79.88 96 VAL A N 1
ATOM 738 C CA . VAL A 1 96 ? 18.152 -10.698 -15.931 1.00 79.88 96 VAL A CA 1
ATOM 739 C C . VAL A 1 96 ? 18.658 -9.465 -16.674 1.00 79.88 96 VAL A C 1
ATOM 741 O O . VAL A 1 96 ? 19.211 -9.612 -17.760 1.00 79.88 96 VAL A O 1
ATOM 744 N N . LEU A 1 97 ? 18.539 -8.272 -16.085 1.00 75.69 97 LEU A N 1
ATOM 745 C CA . LEU A 1 97 ? 19.066 -7.036 -16.659 1.00 75.69 97 LEU A CA 1
ATOM 746 C C . LEU A 1 97 ? 20.593 -7.082 -16.791 1.00 75.69 97 LEU A C 1
ATOM 748 O O . LEU A 1 97 ? 21.119 -6.786 -17.859 1.00 75.69 97 LEU A O 1
ATOM 752 N N . VAL A 1 98 ? 21.307 -7.488 -15.738 1.00 79.19 98 VAL A N 1
ATOM 753 C CA . VAL A 1 98 ? 22.774 -7.603 -15.757 1.00 79.19 98 VAL A CA 1
ATOM 754 C C . VAL A 1 98 ? 23.226 -8.625 -16.796 1.00 79.19 98 VAL A C 1
ATOM 756 O O . VAL A 1 98 ? 24.136 -8.342 -17.570 1.00 79.19 98 VAL A O 1
ATOM 759 N N . VAL A 1 99 ? 22.575 -9.788 -16.862 1.00 82.38 99 VAL A N 1
ATOM 760 C CA . VAL A 1 99 ? 22.862 -10.806 -17.878 1.00 82.38 99 VAL A CA 1
ATOM 761 C C . VAL A 1 99 ? 22.570 -10.258 -19.271 1.00 82.38 99 VAL A C 1
ATOM 763 O O . VAL A 1 99 ? 23.413 -10.394 -20.149 1.00 82.38 99 VAL A O 1
ATOM 766 N N . ALA A 1 100 ? 21.441 -9.583 -19.485 1.00 75.19 100 ALA A N 1
ATOM 767 C CA . ALA A 1 100 ? 21.117 -8.976 -20.773 1.00 75.19 100 ALA A CA 1
ATOM 768 C C . ALA A 1 100 ? 22.167 -7.938 -21.196 1.00 75.19 100 ALA A C 1
ATOM 770 O O . ALA A 1 100 ? 22.594 -7.959 -22.347 1.00 75.19 100 ALA A O 1
ATOM 771 N N . ILE A 1 101 ? 22.633 -7.094 -20.268 1.00 77.06 101 ILE A N 1
ATOM 772 C CA . ILE A 1 101 ? 23.716 -6.134 -20.511 1.00 77.06 101 ILE A CA 1
ATOM 773 C C . ILE A 1 101 ? 24.993 -6.877 -20.888 1.00 77.06 101 ILE A C 1
ATOM 775 O O . ILE A 1 101 ? 25.532 -6.614 -21.948 1.00 77.06 101 ILE A O 1
ATOM 779 N N . VAL A 1 102 ? 25.453 -7.833 -20.075 1.00 80.12 102 VAL A N 1
ATOM 780 C CA . VAL A 1 102 ? 26.700 -8.578 -20.323 1.00 80.12 102 VAL A CA 1
ATOM 781 C C . VAL A 1 102 ? 26.663 -9.303 -21.662 1.00 80.12 102 VAL A C 1
ATOM 783 O O . VAL A 1 102 ? 27.623 -9.232 -22.427 1.00 80.12 102 VAL A O 1
ATOM 786 N N . VAL A 1 103 ? 25.560 -9.989 -21.956 1.00 80.12 103 VAL A N 1
ATOM 787 C CA . VAL A 1 103 ? 25.400 -10.694 -23.225 1.00 80.12 103 VAL A CA 1
ATOM 788 C C . VAL A 1 103 ? 25.399 -9.667 -24.359 1.00 80.12 103 VAL A C 1
ATOM 790 O O . VAL A 1 103 ? 26.109 -9.900 -25.326 1.00 80.12 103 VAL A O 1
ATOM 793 N N . ALA A 1 104 ? 24.734 -8.512 -24.218 1.00 70.06 104 ALA A N 1
ATOM 794 C CA . ALA A 1 104 ? 24.767 -7.432 -25.209 1.00 70.06 104 ALA A CA 1
ATOM 795 C C . ALA A 1 104 ? 26.153 -6.823 -25.418 1.00 70.06 104 ALA A C 1
ATOM 797 O O . ALA A 1 104 ? 26.523 -6.553 -26.556 1.00 70.06 104 ALA A O 1
ATOM 798 N N . THR A 1 105 ? 26.953 -6.644 -24.368 1.00 72.44 105 THR A N 1
ATOM 799 C CA . THR A 1 105 ? 28.320 -6.133 -24.510 1.00 72.44 105 THR A CA 1
ATOM 800 C C . THR A 1 105 ? 29.231 -7.145 -25.200 1.00 72.44 105 THR A C 1
ATOM 802 O O . THR A 1 105 ? 30.105 -6.753 -25.966 1.00 72.44 105 THR A O 1
ATOM 805 N N . LEU A 1 106 ? 29.045 -8.441 -24.930 1.00 77.06 106 LEU A N 1
ATOM 806 C CA . LEU A 1 106 ? 29.871 -9.513 -25.494 1.00 77.06 106 LEU A CA 1
ATOM 807 C C . LEU A 1 106 ? 29.497 -9.872 -26.936 1.00 77.06 106 LEU A C 1
ATOM 809 O O . LEU A 1 106 ? 30.353 -10.335 -27.686 1.00 77.06 106 LEU A O 1
ATOM 813 N N . SER A 1 107 ? 28.237 -9.684 -27.323 1.00 67.50 107 SER A N 1
ATOM 814 C CA . SER A 1 107 ? 27.738 -9.974 -28.671 1.00 67.50 107 SER A CA 1
ATOM 815 C C . SER A 1 107 ? 27.686 -8.747 -29.585 1.00 67.50 107 SER A C 1
ATOM 817 O O . SER A 1 107 ? 27.485 -8.907 -30.791 1.00 67.50 107 SER A O 1
ATOM 819 N N . ALA A 1 108 ? 27.871 -7.535 -29.047 1.00 67.06 108 ALA A N 1
ATOM 820 C CA . ALA A 1 108 ? 27.899 -6.319 -29.845 1.00 67.06 108 ALA A CA 1
ATOM 821 C C . ALA A 1 108 ? 29.076 -6.356 -30.838 1.00 67.06 108 ALA A C 1
ATOM 823 O O . ALA A 1 108 ? 30.233 -6.500 -30.429 1.00 67.06 108 ALA A O 1
ATOM 824 N N . PRO A 1 109 ? 28.819 -6.189 -32.148 1.00 65.88 109 PRO A N 1
ATOM 825 C CA . PRO A 1 109 ? 29.889 -6.102 -33.124 1.00 65.88 109 PRO A CA 1
ATOM 826 C C . PRO A 1 109 ? 30.710 -4.825 -32.855 1.00 65.88 109 PRO A C 1
ATOM 828 O O . PRO A 1 109 ? 30.130 -3.780 -32.556 1.00 65.88 109 PRO A O 1
ATOM 831 N N . PRO A 1 110 ? 32.049 -4.852 -32.990 1.00 60.59 110 PRO A N 1
ATOM 832 C CA . PRO A 1 110 ? 32.933 -3.744 -32.589 1.00 60.59 110 PRO A CA 1
ATOM 833 C C . PRO A 1 110 ? 32.630 -2.409 -33.297 1.00 60.59 110 PRO A C 1
ATOM 835 O O . PRO A 1 110 ? 32.949 -1.339 -32.790 1.00 60.59 110 PRO A O 1
ATOM 838 N N . GLN A 1 111 ? 31.951 -2.472 -34.440 1.00 59.12 111 GLN A N 1
ATOM 839 C CA . GLN A 1 111 ? 31.448 -1.340 -35.220 1.00 59.12 111 GLN A CA 1
ATOM 840 C C . GLN A 1 111 ? 30.279 -0.572 -34.565 1.00 59.12 111 GLN A C 1
ATOM 842 O O . GLN A 1 111 ? 30.035 0.571 -34.939 1.00 59.12 111 GLN A O 1
ATOM 847 N N . ALA A 1 112 ? 29.586 -1.148 -33.574 1.00 58.19 112 ALA A N 1
ATOM 848 C CA . ALA A 1 112 ? 28.494 -0.490 -32.845 1.00 58.19 112 ALA A CA 1
ATOM 849 C C . ALA A 1 112 ? 28.977 0.583 -31.848 1.00 58.19 112 ALA A C 1
ATOM 851 O O . ALA A 1 112 ? 28.191 1.426 -31.425 1.00 58.19 112 ALA A O 1
ATOM 852 N N . PHE A 1 113 ? 30.266 0.574 -31.486 1.00 57.03 113 PHE A N 1
ATOM 853 C CA . PHE A 1 113 ? 30.869 1.535 -30.553 1.00 57.03 113 PHE A CA 1
ATOM 854 C C . PHE A 1 113 ? 31.579 2.704 -31.254 1.00 57.03 113 PHE A C 1
ATOM 856 O O . PHE A 1 113 ? 32.237 3.513 -30.596 1.00 57.03 113 PHE A O 1
ATOM 863 N N . HIS A 1 114 ? 31.465 2.822 -32.580 1.00 52.50 114 HIS A N 1
ATOM 864 C CA . HIS A 1 114 ? 31.916 4.025 -33.271 1.00 52.50 114 HIS A CA 1
ATOM 865 C C . HIS A 1 114 ? 30.986 5.190 -32.928 1.00 52.50 114 HIS A C 1
ATOM 867 O O . HIS A 1 114 ? 29.771 5.078 -33.069 1.00 52.50 114 HIS A O 1
ATOM 873 N N . GLY A 1 115 ? 31.571 6.291 -32.442 1.00 49.69 115 GLY A N 1
ATOM 874 C CA . GLY A 1 115 ? 30.840 7.474 -31.994 1.00 49.69 115 GLY A CA 1
ATOM 875 C C . GLY A 1 115 ? 29.807 7.918 -33.026 1.00 49.69 115 GLY A C 1
ATOM 876 O O . GLY A 1 115 ? 30.159 8.283 -34.147 1.00 49.69 115 GLY A O 1
ATOM 877 N N . GLY A 1 116 ? 28.532 7.847 -32.643 1.00 55.50 116 GLY A N 1
ATOM 878 C CA . GLY A 1 116 ? 27.440 8.374 -33.450 1.00 55.50 116 GLY A CA 1
ATOM 879 C C . GLY A 1 116 ? 27.534 9.899 -33.573 1.00 55.50 116 GLY A C 1
ATOM 880 O O . GLY A 1 116 ? 28.168 10.548 -32.734 1.00 55.50 116 GLY A O 1
ATOM 881 N N . PRO A 1 117 ? 26.921 10.490 -34.612 1.00 56.25 117 PRO A N 1
ATOM 882 C CA . PRO A 1 117 ? 26.851 11.938 -34.747 1.00 56.25 117 PRO A CA 1
ATOM 883 C C . PRO A 1 117 ? 26.166 12.541 -33.515 1.00 56.25 117 PRO A C 1
ATOM 885 O O . PRO A 1 117 ? 25.169 12.012 -33.024 1.00 56.25 117 PRO A O 1
ATOM 888 N N . VAL A 1 118 ? 26.730 13.634 -33.002 1.00 53.50 118 VAL A N 1
ATOM 889 C CA . VAL A 1 118 ? 26.186 14.384 -31.864 1.00 53.50 118 VAL A CA 1
ATOM 890 C C . VAL A 1 118 ? 24.787 14.873 -32.244 1.00 53.50 118 VAL A C 1
ATOM 892 O O . VAL A 1 118 ? 24.647 15.704 -33.138 1.00 53.50 118 VAL A O 1
ATOM 895 N N . VAL A 1 119 ? 23.755 14.316 -31.609 1.00 54.38 119 VAL A N 1
ATOM 896 C CA . VAL A 1 119 ? 22.361 14.735 -31.799 1.00 54.38 119 VAL A CA 1
ATOM 897 C C . VAL A 1 119 ? 22.133 15.998 -30.974 1.00 54.38 119 VAL A C 1
ATOM 899 O O . VAL A 1 119 ? 22.297 15.979 -29.754 1.00 54.38 119 VAL A O 1
ATOM 902 N N . ASP A 1 120 ? 21.777 17.093 -31.641 1.00 51.41 120 ASP A N 1
ATOM 903 C CA . ASP A 1 120 ? 21.379 18.340 -30.988 1.00 51.41 120 ASP A CA 1
ATOM 904 C C . ASP A 1 120 ? 19.969 18.168 -30.389 1.00 51.41 120 ASP A C 1
ATOM 906 O O . ASP A 1 120 ? 19.048 17.712 -31.068 1.00 51.41 120 ASP A O 1
ATOM 910 N N . ILE A 1 121 ? 19.787 18.466 -29.099 1.00 52.59 121 ILE A N 1
ATOM 911 C CA . ILE A 1 121 ? 18.628 18.024 -28.284 1.00 52.59 121 ILE A CA 1
ATOM 912 C C . ILE A 1 121 ? 17.391 18.929 -28.500 1.00 52.59 121 ILE A C 1
ATOM 914 O O . ILE A 1 121 ? 16.498 19.015 -27.662 1.00 52.59 121 ILE A O 1
ATOM 918 N N . SER A 1 122 ? 17.288 19.592 -29.654 1.00 55.81 122 SER A N 1
ATOM 919 C CA . SER A 1 122 ? 16.090 20.342 -30.050 1.00 55.81 122 SER A CA 1
ATOM 920 C C . SER A 1 122 ? 15.604 20.032 -31.480 1.00 55.81 122 SER A C 1
ATOM 922 O O . SER A 1 122 ? 15.434 20.975 -32.258 1.00 55.81 122 SER A O 1
ATOM 924 N N . PRO A 1 123 ? 15.343 18.766 -31.873 1.00 55.47 123 PRO A N 1
ATOM 925 C CA . PRO A 1 123 ? 14.791 18.478 -33.192 1.00 55.47 123 PRO A CA 1
ATOM 926 C C . PRO A 1 123 ? 13.269 18.629 -33.211 1.00 55.47 123 PRO A C 1
ATOM 928 O O . PRO A 1 123 ? 12.564 18.329 -32.241 1.00 55.47 123 PRO A O 1
ATOM 931 N N . THR A 1 124 ? 12.755 19.044 -34.363 1.00 71.06 124 THR A N 1
ATOM 932 C CA . THR A 1 124 ? 11.318 19.021 -34.667 1.00 71.06 124 THR A CA 1
ATOM 933 C C . THR A 1 124 ? 10.815 17.582 -34.875 1.00 71.06 124 THR A C 1
ATOM 935 O O . THR A 1 124 ? 11.595 16.654 -35.086 1.00 71.06 124 THR A O 1
ATOM 938 N N . THR A 1 125 ? 9.498 17.352 -34.817 1.00 68.62 125 THR A N 1
ATOM 939 C CA . THR A 1 125 ? 8.902 16.009 -35.003 1.00 68.62 125 THR A CA 1
ATOM 940 C C . THR A 1 125 ? 9.197 15.394 -36.376 1.00 68.62 125 THR A C 1
ATOM 942 O O . THR A 1 125 ? 9.247 14.173 -36.506 1.00 68.62 125 THR A O 1
ATOM 945 N N . GLU A 1 126 ? 9.428 16.221 -37.395 1.00 71.56 126 GLU A N 1
ATOM 946 C CA . GLU A 1 126 ? 9.734 15.789 -38.763 1.00 71.56 126 GLU A CA 1
ATOM 947 C C . GLU A 1 126 ? 11.194 15.318 -38.906 1.00 71.56 126 GLU A C 1
ATOM 949 O O . GLU A 1 126 ? 11.459 14.302 -39.551 1.00 71.56 126 GLU A O 1
ATOM 954 N N . GLU A 1 127 ? 12.132 15.971 -38.209 1.00 69.12 127 GLU A N 1
ATOM 955 C CA . GLU A 1 127 ? 13.524 15.511 -38.087 1.00 69.12 127 GLU A CA 1
ATOM 956 C C . GLU A 1 127 ? 13.631 14.184 -37.337 1.00 69.12 127 GLU A C 1
ATOM 958 O O . GLU A 1 127 ? 14.412 13.318 -37.731 1.00 69.12 127 GLU A O 1
ATOM 963 N N . TRP A 1 128 ? 12.813 13.982 -36.300 1.00 72.38 128 TRP A N 1
ATOM 964 C CA . TRP A 1 128 ? 12.772 12.710 -35.577 1.00 72.38 128 TRP A CA 1
ATOM 965 C C . TRP A 1 128 ? 12.387 11.540 -36.477 1.00 72.38 128 TRP A C 1
ATOM 967 O O . TRP A 1 128 ? 13.041 10.498 -36.430 1.00 72.38 128 TRP A O 1
ATOM 977 N N . ASN A 1 129 ? 11.370 11.718 -37.322 1.00 75.50 129 ASN A N 1
ATOM 978 C CA . ASN A 1 129 ? 10.942 10.680 -38.255 1.00 75.50 129 ASN A CA 1
ATOM 979 C C . ASN A 1 129 ? 12.040 10.365 -39.279 1.00 75.50 129 ASN A C 1
ATOM 981 O O . ASN A 1 129 ? 12.341 9.198 -39.497 1.00 75.50 129 ASN A O 1
ATOM 985 N N . ALA A 1 130 ? 12.711 11.381 -39.830 1.00 75.56 130 ALA A N 1
ATOM 986 C CA . ALA A 1 130 ? 13.803 11.174 -40.782 1.00 75.56 130 ALA A CA 1
ATOM 987 C C . ALA A 1 130 ? 15.011 10.442 -40.161 1.00 75.56 130 ALA A C 1
ATOM 989 O O . ALA A 1 130 ? 15.615 9.575 -40.798 1.00 75.56 130 ALA A O 1
ATOM 990 N N . VAL A 1 131 ? 15.354 10.755 -38.906 1.00 72.69 131 VAL A N 1
ATOM 991 C CA . VAL A 1 131 ? 16.421 10.068 -38.159 1.00 72.69 131 VAL A CA 1
ATOM 992 C C . VAL A 1 131 ? 16.031 8.620 -37.853 1.00 72.69 131 VAL A C 1
ATOM 994 O O . VAL A 1 131 ? 16.839 7.710 -38.053 1.00 72.69 131 VAL A O 1
ATOM 997 N N . LEU A 1 132 ? 14.789 8.389 -37.418 1.00 74.50 132 LEU A N 1
ATOM 998 C CA . LEU A 1 132 ? 14.252 7.050 -37.167 1.00 74.50 132 LEU A CA 1
ATOM 999 C C . LEU A 1 132 ? 14.204 6.208 -38.447 1.00 74.50 132 LEU A C 1
ATOM 1001 O O . LEU A 1 132 ? 14.623 5.052 -38.422 1.00 74.50 132 LEU A O 1
ATOM 1005 N N . ASP A 1 133 ? 13.772 6.772 -39.571 1.00 76.94 133 ASP A N 1
ATOM 1006 C CA . ASP A 1 133 ? 13.736 6.091 -40.869 1.00 76.94 133 ASP A CA 1
ATOM 1007 C C . ASP A 1 133 ? 15.148 5.751 -41.366 1.00 76.94 133 ASP A C 1
ATOM 1009 O O . ASP A 1 133 ? 15.401 4.649 -41.864 1.00 76.94 133 ASP A O 1
ATOM 1013 N N . GLY A 1 134 ? 16.114 6.655 -41.177 1.00 76.62 134 GLY A N 1
ATOM 1014 C CA . GLY A 1 134 ? 17.522 6.395 -41.483 1.00 76.62 134 GLY A CA 1
ATOM 1015 C C . GLY A 1 134 ? 18.104 5.255 -40.643 1.00 76.62 134 GLY A C 1
ATOM 1016 O O . GLY A 1 134 ? 18.795 4.377 -41.166 1.00 76.62 134 GLY A O 1
ATOM 1017 N N . TRP A 1 135 ? 17.780 5.227 -39.350 1.00 70.31 135 TRP A N 1
ATOM 1018 C CA . TRP A 1 135 ? 18.251 4.193 -38.433 1.00 70.31 135 TRP A CA 1
ATOM 1019 C C . TRP A 1 135 ? 17.594 2.833 -38.704 1.00 70.31 135 TRP A C 1
ATOM 1021 O O . TRP A 1 135 ? 18.287 1.824 -38.835 1.00 70.31 135 TRP A O 1
ATOM 1031 N N . THR A 1 136 ? 16.270 2.802 -38.871 1.00 73.44 136 THR A N 1
ATOM 1032 C CA . THR A 1 136 ? 15.498 1.572 -39.116 1.00 73.44 136 THR A CA 1
ATOM 1033 C C . THR A 1 136 ? 15.786 0.960 -40.483 1.00 73.44 136 THR A C 1
ATOM 1035 O O . THR A 1 136 ? 15.919 -0.258 -40.584 1.00 73.44 136 THR A O 1
ATOM 1038 N N . SER A 1 137 ? 15.959 1.771 -41.532 1.00 71.56 137 SER A N 1
ATOM 1039 C CA . SER A 1 137 ? 16.309 1.269 -42.868 1.00 71.56 137 SER A CA 1
ATOM 1040 C C . SER A 1 137 ? 17.734 0.710 -42.939 1.00 71.56 137 SER A C 1
ATOM 1042 O O . SER A 1 137 ? 17.972 -0.271 -43.650 1.00 71.56 137 SER A O 1
ATOM 1044 N N . GLY A 1 138 ? 18.676 1.285 -42.181 1.00 68.44 138 GLY A N 1
ATOM 1045 C CA . GLY A 1 138 ? 20.020 0.735 -41.998 1.00 68.44 138 GLY A CA 1
ATOM 1046 C C . GLY A 1 138 ? 19.995 -0.606 -41.264 1.00 68.44 138 GLY A C 1
ATOM 1047 O O . GLY A 1 138 ? 20.618 -1.565 -41.720 1.00 68.44 138 GLY A O 1
ATOM 1048 N N . LEU A 1 139 ? 19.202 -0.692 -40.190 1.00 64.44 139 LEU A N 1
ATOM 1049 C CA . LEU A 1 139 ? 18.995 -1.924 -39.427 1.00 64.44 139 LEU A CA 1
ATOM 1050 C C . LEU A 1 139 ? 18.381 -3.032 -40.297 1.00 64.44 139 LEU A C 1
ATOM 1052 O O . LEU A 1 139 ? 18.907 -4.140 -40.326 1.00 64.44 139 LEU A O 1
ATOM 1056 N N . ALA A 1 140 ? 17.326 -2.713 -41.056 1.00 65.38 140 ALA A N 1
ATOM 1057 C CA . ALA A 1 140 ? 16.620 -3.652 -41.930 1.00 65.38 140 ALA A CA 1
ATOM 1058 C C . ALA A 1 140 ? 17.539 -4.249 -43.009 1.00 65.38 140 ALA A C 1
ATOM 1060 O O . ALA A 1 140 ? 17.517 -5.450 -43.276 1.00 65.38 140 AL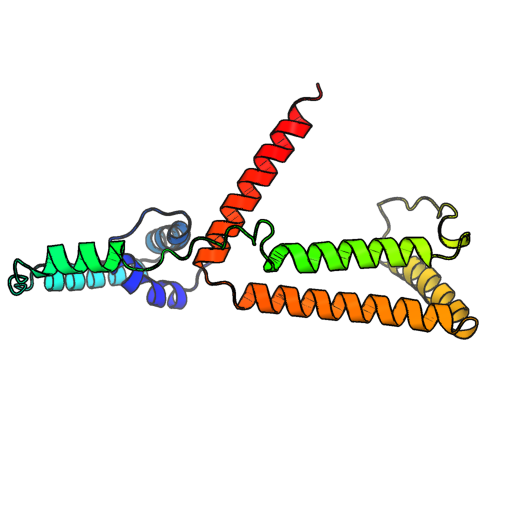A A O 1
ATOM 1061 N N . ARG A 1 141 ? 18.408 -3.417 -43.596 1.00 63.62 141 ARG A N 1
ATOM 1062 C CA . ARG A 1 141 ? 19.368 -3.852 -44.620 1.00 63.62 141 ARG A CA 1
ATOM 1063 C C . ARG A 1 141 ? 20.480 -4.733 -44.039 1.00 63.62 141 ARG A C 1
ATOM 1065 O O . ARG A 1 141 ? 21.038 -5.558 -44.755 1.00 63.62 141 ARG A O 1
ATOM 1072 N N . GLN A 1 142 ? 20.804 -4.559 -42.758 1.00 62.44 142 GLN A N 1
ATOM 1073 C CA . GLN A 1 142 ? 21.823 -5.340 -42.056 1.00 62.44 142 GLN A CA 1
ATOM 1074 C C . GLN A 1 142 ? 21.273 -6.672 -41.517 1.00 62.44 142 GLN A C 1
ATOM 1076 O O . GLN A 1 142 ? 21.990 -7.671 -41.535 1.00 62.44 142 GLN A O 1
ATOM 1081 N N . THR A 1 143 ? 19.995 -6.727 -41.125 1.00 58.84 143 THR A N 1
ATOM 1082 C CA . THR A 1 143 ? 19.308 -7.969 -40.718 1.00 58.84 143 THR A CA 1
ATOM 1083 C C . THR A 1 143 ? 19.120 -8.971 -41.860 1.00 58.84 143 THR A C 1
ATOM 1085 O O . THR A 1 143 ? 19.162 -10.176 -41.615 1.00 58.84 143 THR A O 1
ATOM 1088 N N . ASP A 1 144 ? 18.986 -8.507 -43.108 1.00 62.69 144 ASP A N 1
ATOM 1089 C CA . ASP A 1 144 ? 18.941 -9.389 -44.288 1.00 62.69 144 ASP A CA 1
ATOM 1090 C C . ASP A 1 144 ? 20.303 -10.038 -44.601 1.00 62.69 144 ASP A C 1
ATOM 1092 O O . ASP A 1 144 ? 20.365 -11.083 -45.250 1.00 62.69 144 ASP A O 1
ATOM 1096 N N . ALA A 1 145 ? 21.403 -9.428 -44.147 1.00 63.78 145 ALA A N 1
ATOM 1097 C CA . ALA A 1 145 ? 22.762 -9.882 -44.437 1.00 63.78 145 ALA A CA 1
ATOM 1098 C C . ALA A 1 145 ? 23.346 -10.802 -43.353 1.00 63.78 145 ALA A C 1
ATOM 1100 O O . ALA A 1 145 ? 24.232 -11.602 -43.660 1.00 63.78 145 ALA A O 1
ATOM 1101 N N . ASP A 1 146 ? 22.872 -10.701 -42.107 1.00 70.56 146 ASP A N 1
ATOM 1102 C CA . ASP A 1 146 ? 23.419 -11.454 -40.979 1.00 70.56 146 ASP A CA 1
ATOM 1103 C C . ASP A 1 146 ? 22.315 -12.122 -40.127 1.00 70.56 146 ASP A C 1
ATOM 1105 O O . ASP A 1 146 ? 21.643 -11.456 -39.327 1.00 70.56 146 ASP A O 1
ATOM 1109 N N . PRO A 1 147 ? 22.126 -13.453 -40.243 1.00 74.75 147 PRO A N 1
ATOM 1110 C CA . PRO A 1 147 ? 21.113 -14.179 -39.481 1.00 74.75 147 PRO A CA 1
ATOM 1111 C C . PRO A 1 147 ? 21.374 -14.158 -37.966 1.00 74.75 147 PRO A C 1
ATOM 1113 O O . PRO A 1 147 ? 20.432 -14.323 -37.187 1.00 74.75 147 PRO A O 1
ATOM 1116 N N . PHE A 1 148 ? 22.619 -13.929 -37.530 1.00 74.56 148 PHE A N 1
ATOM 1117 C CA . PHE A 1 148 ? 22.946 -13.790 -36.112 1.00 74.56 148 PHE A CA 1
ATOM 1118 C C . PHE A 1 148 ? 22.385 -12.485 -35.536 1.00 74.56 148 PHE A C 1
ATOM 1120 O O . PHE A 1 148 ? 21.769 -12.503 -34.471 1.00 74.56 148 PHE A O 1
ATOM 1127 N N . LEU A 1 149 ? 22.525 -11.371 -36.263 1.00 68.88 149 LEU A N 1
ATOM 1128 C CA . LEU A 1 149 ? 22.017 -10.061 -35.844 1.00 68.88 149 LEU A CA 1
ATOM 1129 C C . LEU A 1 149 ? 20.484 -10.069 -35.699 1.00 68.88 149 LEU A C 1
ATOM 1131 O O . LEU A 1 149 ? 19.938 -9.511 -34.747 1.00 68.88 149 LEU A O 1
ATOM 1135 N N . THR A 1 150 ? 19.790 -10.758 -36.604 1.00 74.12 150 THR A N 1
ATOM 1136 C CA . THR A 1 150 ? 18.327 -10.909 -36.573 1.00 74.12 150 THR A CA 1
ATOM 1137 C C . THR A 1 150 ? 17.860 -11.730 -35.371 1.00 74.12 150 THR A C 1
ATOM 1139 O O . THR A 1 150 ? 16.932 -11.325 -34.665 1.00 74.12 150 THR A O 1
ATOM 1142 N N . LEU A 1 151 ? 18.530 -12.854 -35.088 1.00 76.06 151 LEU A N 1
ATOM 1143 C CA . LEU A 1 151 ? 18.244 -13.670 -33.904 1.00 76.06 151 LEU A CA 1
ATOM 1144 C C . LEU A 1 151 ? 18.516 -12.886 -32.610 1.00 76.06 151 LEU A C 1
ATOM 1146 O O . LEU A 1 151 ? 17.750 -12.978 -31.651 1.00 76.06 151 LEU A O 1
ATOM 1150 N N . TRP A 1 152 ? 19.587 -12.091 -32.606 1.00 71.06 152 TRP A N 1
ATOM 1151 C CA . TRP A 1 152 ? 20.005 -11.258 -31.487 1.00 71.06 152 TRP A CA 1
ATOM 1152 C C . TRP A 1 152 ? 18.970 -10.176 -31.146 1.00 71.06 152 TRP A C 1
ATOM 1154 O O . TRP A 1 152 ? 18.443 -10.154 -30.034 1.00 71.06 152 TRP A O 1
ATOM 1164 N N . ILE A 1 153 ? 18.624 -9.319 -32.114 1.00 73.31 153 ILE A N 1
ATOM 1165 C CA . ILE A 1 153 ? 17.663 -8.222 -31.922 1.00 73.31 153 ILE A CA 1
ATOM 1166 C C . ILE A 1 153 ? 16.286 -8.779 -31.539 1.00 73.31 153 ILE A C 1
ATOM 1168 O O . ILE A 1 153 ? 15.669 -8.306 -30.582 1.00 73.31 153 ILE A O 1
ATOM 1172 N N . GLY A 1 154 ? 15.823 -9.824 -32.237 1.00 76.69 154 GLY A N 1
ATOM 1173 C CA . GLY A 1 154 ? 14.553 -10.482 -31.927 1.00 76.69 154 GLY A CA 1
ATOM 1174 C C . GLY A 1 154 ? 14.527 -11.073 -30.514 1.00 76.69 154 GLY A C 1
ATOM 1175 O O . GLY A 1 154 ? 13.549 -10.895 -29.786 1.00 76.69 154 GLY A O 1
ATOM 1176 N N . GLY A 1 155 ? 15.622 -11.716 -30.096 1.00 75.69 155 GLY A N 1
ATOM 1177 C CA . GLY A 1 155 ? 15.780 -12.267 -28.751 1.00 75.69 155 GLY A CA 1
ATOM 1178 C C . GLY A 1 155 ? 15.754 -11.198 -27.658 1.00 75.69 155 GLY A C 1
ATOM 1179 O O . GLY A 1 155 ? 15.053 -11.365 -26.659 1.00 75.69 155 GLY A O 1
ATOM 1180 N N . SER A 1 156 ? 16.453 -10.074 -27.852 1.00 73.94 156 SER A N 1
ATOM 1181 C CA . SER A 1 156 ? 16.461 -8.963 -26.892 1.00 73.94 156 SER A CA 1
ATOM 1182 C C . SER A 1 156 ? 15.085 -8.308 -26.740 1.00 73.94 156 SER A C 1
ATOM 1184 O O . SER A 1 156 ? 14.661 -8.043 -25.615 1.00 73.94 156 SER A O 1
ATOM 1186 N N . ILE A 1 157 ? 14.358 -8.095 -27.843 1.00 76.75 157 ILE A N 1
ATOM 1187 C CA . ILE A 1 157 ? 13.003 -7.522 -27.808 1.00 76.75 157 ILE A CA 1
ATOM 1188 C C . ILE A 1 157 ? 12.042 -8.464 -27.074 1.00 76.75 157 ILE A C 1
ATOM 1190 O O . ILE A 1 157 ? 11.304 -8.026 -26.192 1.00 76.75 157 ILE A O 1
ATOM 1194 N N . LEU A 1 158 ? 12.076 -9.765 -27.380 1.00 73.75 158 LEU A N 1
ATOM 1195 C CA . LEU A 1 158 ? 11.242 -10.756 -26.694 1.00 73.75 158 LEU A CA 1
ATOM 1196 C C . LEU A 1 158 ? 11.552 -10.829 -25.195 1.00 73.75 158 LEU A C 1
ATOM 1198 O O . LEU A 1 158 ? 10.628 -10.847 -24.383 1.00 73.75 158 LEU A O 1
ATOM 1202 N N . ALA A 1 159 ? 12.832 -10.818 -24.815 1.00 74.00 159 ALA A N 1
ATOM 1203 C CA . ALA A 1 159 ? 13.241 -10.814 -23.414 1.00 74.00 159 ALA A CA 1
ATOM 1204 C C . ALA A 1 159 ? 12.752 -9.557 -22.674 1.00 74.00 159 ALA A C 1
ATOM 1206 O O . ALA A 1 159 ? 12.240 -9.666 -21.558 1.00 74.00 159 ALA A O 1
ATOM 1207 N N . ALA A 1 160 ? 12.838 -8.381 -23.305 1.00 72.56 160 ALA A N 1
ATOM 1208 C CA . ALA A 1 160 ? 12.317 -7.136 -22.745 1.00 72.56 160 ALA A CA 1
ATOM 1209 C C . ALA A 1 160 ? 10.792 -7.187 -22.553 1.00 72.56 160 ALA A C 1
ATOM 1211 O O . ALA A 1 160 ? 10.302 -6.843 -21.478 1.00 72.56 160 ALA A O 1
ATOM 1212 N N . ILE A 1 161 ? 10.040 -7.680 -23.545 1.00 73.00 161 ILE A N 1
ATOM 1213 C CA . ILE A 1 161 ? 8.576 -7.826 -23.456 1.00 73.00 161 ILE A CA 1
ATOM 1214 C C . ILE A 1 161 ? 8.189 -8.774 -22.317 1.00 73.00 161 ILE A C 1
ATOM 1216 O O . ILE A 1 161 ? 7.312 -8.448 -21.518 1.00 73.00 161 ILE A O 1
ATOM 1220 N N . VAL A 1 162 ? 8.854 -9.929 -22.206 1.00 77.12 162 VAL A N 1
ATOM 1221 C CA . VAL A 1 162 ? 8.597 -10.895 -21.127 1.00 77.12 162 VAL A CA 1
ATOM 1222 C C . VAL A 1 162 ? 8.939 -10.291 -19.764 1.00 77.12 162 VAL A C 1
ATOM 1224 O O . VAL A 1 162 ? 8.146 -10.421 -18.834 1.00 77.12 162 VAL A O 1
ATOM 1227 N N . GLY A 1 163 ? 10.064 -9.581 -19.643 1.00 72.62 163 GLY A N 1
ATOM 1228 C CA . GLY A 1 163 ? 10.452 -8.894 -18.409 1.00 72.62 163 GLY A CA 1
ATOM 1229 C C . GLY A 1 163 ? 9.433 -7.840 -17.971 1.00 72.62 163 GLY A C 1
ATOM 1230 O O . GLY A 1 163 ? 9.023 -7.827 -16.811 1.00 72.62 163 GLY A O 1
ATOM 1231 N N . ILE A 1 164 ? 8.960 -7.011 -18.906 1.00 73.75 164 ILE A N 1
ATOM 1232 C CA . ILE A 1 164 ? 7.918 -6.006 -18.651 1.00 73.75 164 ILE A CA 1
ATOM 1233 C C . ILE A 1 164 ? 6.604 -6.685 -18.251 1.00 73.75 164 ILE A C 1
ATOM 1235 O O . ILE A 1 164 ? 5.976 -6.270 -17.280 1.00 73.75 164 ILE A O 1
ATOM 1239 N N . ALA A 1 165 ? 6.194 -7.749 -18.945 1.00 73.00 165 ALA A N 1
ATOM 1240 C CA . ALA A 1 165 ? 4.963 -8.473 -18.634 1.00 73.00 165 ALA A CA 1
ATOM 1241 C C . ALA A 1 165 ? 5.010 -9.120 -17.241 1.00 73.00 165 ALA A C 1
ATOM 1243 O O . ALA A 1 165 ? 4.051 -9.008 -16.475 1.00 73.00 165 ALA A O 1
ATOM 1244 N N . VAL A 1 166 ? 6.134 -9.751 -16.884 1.00 72.38 166 VAL A N 1
ATOM 1245 C CA . VAL A 1 166 ? 6.348 -10.329 -15.551 1.00 72.38 166 VAL A CA 1
ATOM 1246 C C . VAL A 1 166 ? 6.350 -9.230 -14.490 1.00 72.38 166 VAL A C 1
ATOM 1248 O O . VAL A 1 166 ? 5.623 -9.360 -13.507 1.00 72.38 166 VAL A O 1
ATOM 1251 N N . GLY A 1 167 ? 7.066 -8.124 -14.716 1.00 71.94 167 GLY A N 1
ATOM 1252 C CA . GLY A 1 167 ? 7.096 -6.978 -13.805 1.00 71.94 167 GLY A CA 1
ATOM 1253 C C . GLY A 1 167 ? 5.713 -6.364 -13.577 1.00 71.94 167 GLY A C 1
ATOM 1254 O O . GLY A 1 167 ? 5.303 -6.180 -12.436 1.00 71.94 167 GLY A O 1
ATOM 1255 N N . LEU A 1 168 ? 4.941 -6.144 -14.644 1.00 72.12 168 LEU A N 1
ATOM 1256 C CA . LEU A 1 168 ? 3.565 -5.647 -14.555 1.00 72.12 168 LEU A CA 1
ATOM 1257 C C . LEU A 1 168 ? 2.628 -6.646 -13.864 1.00 72.12 168 LEU A C 1
ATOM 1259 O O . LEU A 1 168 ? 1.726 -6.238 -13.134 1.00 72.12 168 LEU A O 1
ATOM 1263 N N . SER A 1 169 ? 2.830 -7.952 -14.066 1.00 70.25 169 SER A N 1
ATOM 1264 C CA . SER A 1 169 ? 2.034 -8.991 -13.402 1.00 70.25 169 SER A CA 1
ATOM 1265 C C . SER A 1 169 ? 2.335 -9.091 -11.906 1.00 70.25 169 SER A C 1
ATOM 1267 O O . SER A 1 169 ? 1.413 -9.278 -11.114 1.00 70.25 169 SER A O 1
ATOM 1269 N N . ALA A 1 170 ? 3.602 -8.925 -11.519 1.00 66.94 170 ALA A N 1
ATOM 1270 C CA . ALA A 1 170 ? 4.027 -8.873 -10.128 1.00 66.94 170 ALA A CA 1
ATOM 1271 C C . ALA A 1 170 ? 3.504 -7.595 -9.464 1.00 66.94 170 ALA A C 1
ATOM 1273 O O . ALA A 1 170 ? 2.927 -7.662 -8.385 1.00 66.94 170 ALA A O 1
ATOM 1274 N N . TRP A 1 171 ? 3.589 -6.456 -10.156 1.00 63.97 171 TRP A N 1
ATOM 1275 C CA . TRP A 1 171 ? 3.057 -5.181 -9.678 1.00 63.97 171 TRP A CA 1
ATOM 1276 C C . TRP A 1 171 ? 1.537 -5.213 -9.470 1.00 63.97 171 TRP A C 1
ATOM 1278 O O . TRP A 1 171 ? 1.059 -4.726 -8.452 1.00 63.97 171 TRP A O 1
ATOM 1288 N N . ARG A 1 172 ? 0.785 -5.863 -10.373 1.00 67.12 172 ARG A N 1
ATOM 1289 C CA . ARG A 1 172 ? -0.668 -6.083 -10.223 1.00 67.12 172 ARG A CA 1
ATOM 1290 C C . ARG A 1 172 ? -1.052 -7.041 -9.094 1.00 67.12 172 ARG A C 1
ATOM 1292 O O . ARG A 1 172 ? -2.196 -7.003 -8.659 1.00 67.12 172 ARG A O 1
ATOM 1299 N N . ARG A 1 173 ? -0.164 -7.958 -8.701 1.00 61.31 173 ARG A N 1
ATOM 1300 C CA . ARG A 1 173 ? -0.408 -8.923 -7.611 1.00 61.31 173 ARG A CA 1
ATOM 1301 C C . ARG A 1 173 ? 0.088 -8.433 -6.257 1.00 61.31 173 ARG A C 1
ATOM 1303 O O . ARG A 1 173 ? -0.289 -9.023 -5.250 1.00 61.31 173 ARG A O 1
ATOM 1310 N N . ALA A 1 174 ? 0.958 -7.429 -6.238 1.00 60.25 174 ALA A N 1
ATOM 1311 C CA . ALA A 1 174 ? 1.379 -6.777 -5.016 1.00 60.25 174 ALA A CA 1
ATOM 1312 C C . ALA A 1 174 ? 0.166 -6.057 -4.406 1.00 60.25 174 ALA A C 1
ATOM 1314 O O . ALA A 1 174 ? -0.433 -5.203 -5.052 1.00 60.25 174 ALA A O 1
ATOM 1315 N N . ASP A 1 175 ? -0.184 -6.466 -3.189 1.00 55.09 175 ASP A N 1
ATOM 1316 C CA . ASP A 1 175 ? -1.233 -5.902 -2.335 1.00 55.09 175 ASP A CA 1
ATOM 1317 C C . ASP A 1 175 ? -0.991 -4.397 -2.097 1.00 55.09 175 ASP A C 1
ATOM 1319 O O . ASP A 1 175 ? 0.167 -3.958 -2.111 1.00 55.09 175 ASP A O 1
ATOM 1323 N N . ASP A 1 176 ? -2.030 -3.607 -1.815 1.00 55.97 176 ASP A N 1
ATOM 1324 C CA . ASP A 1 176 ? -1.905 -2.148 -1.594 1.00 55.97 176 ASP A CA 1
ATOM 1325 C C . ASP A 1 176 ? -0.879 -1.825 -0.480 1.00 55.97 176 ASP A C 1
ATOM 1327 O O . ASP A 1 176 ? -0.082 -0.889 -0.588 1.00 55.97 176 ASP A O 1
ATOM 1331 N N . ALA A 1 177 ? -0.777 -2.693 0.535 1.00 53.56 177 ALA A N 1
ATOM 1332 C CA . ALA A 1 177 ? 0.222 -2.604 1.605 1.00 53.56 177 ALA A CA 1
ATOM 1333 C C . ALA A 1 177 ? 1.682 -2.742 1.113 1.00 53.56 177 ALA A C 1
ATOM 1335 O O . ALA A 1 177 ? 2.610 -2.154 1.676 1.00 53.56 177 ALA A O 1
ATOM 1336 N N . SER A 1 178 ? 1.920 -3.512 0.046 1.00 55.09 178 SER A N 1
ATOM 1337 C CA . SER A 1 178 ? 3.246 -3.618 -0.579 1.00 55.09 178 SER A CA 1
ATOM 1338 C C . SER A 1 178 ? 3.601 -2.395 -1.425 1.00 55.09 178 SER A C 1
ATOM 1340 O O . SER A 1 178 ? 4.788 -2.087 -1.551 1.00 55.09 178 SER A O 1
ATOM 1342 N N . HIS A 1 179 ? 2.617 -1.673 -1.971 1.00 55.91 179 HIS A N 1
ATOM 1343 C CA . HIS A 1 179 ? 2.866 -0.414 -2.683 1.00 55.91 179 HIS A CA 1
ATOM 1344 C C . HIS A 1 179 ? 3.271 0.701 -1.716 1.00 55.91 179 HIS A C 1
ATOM 1346 O O . HIS A 1 179 ? 4.236 1.412 -2.004 1.00 55.91 179 HIS A O 1
ATOM 1352 N N . GLU A 1 180 ? 2.649 0.781 -0.536 1.00 61.78 180 GLU A N 1
ATOM 1353 C CA . GLU A 1 180 ? 3.071 1.715 0.522 1.00 61.78 180 GLU A CA 1
ATOM 1354 C C . GLU A 1 180 ? 4.505 1.432 1.000 1.00 61.78 180 GLU A C 1
ATOM 1356 O O . GLU A 1 180 ? 5.335 2.338 1.104 1.00 61.78 180 GLU A O 1
ATOM 1361 N N . LEU A 1 181 ? 4.852 0.157 1.220 1.00 63.03 181 LEU A N 1
ATOM 1362 C CA . LEU A 1 181 ? 6.211 -0.236 1.614 1.00 63.03 181 LEU A CA 1
ATOM 1363 C C . LEU A 1 181 ? 7.258 0.057 0.529 1.00 63.03 181 LEU A C 1
ATOM 1365 O O . LEU A 1 181 ? 8.414 0.352 0.853 1.00 63.03 181 LEU A O 1
ATOM 1369 N N . LEU A 1 182 ? 6.880 -0.028 -0.749 1.00 62.59 182 LEU A N 1
ATOM 1370 C CA . LEU A 1 182 ? 7.749 0.342 -1.864 1.00 62.59 182 LEU A CA 1
ATOM 1371 C C . LEU A 1 182 ? 7.931 1.860 -1.957 1.00 62.59 182 LEU A C 1
ATOM 1373 O O . LEU A 1 182 ? 9.065 2.289 -2.152 1.00 62.59 182 LEU A O 1
ATOM 1377 N N . GLN A 1 183 ? 6.885 2.666 -1.744 1.00 69.25 183 GLN A N 1
ATOM 1378 C CA . GLN A 1 183 ? 7.006 4.130 -1.696 1.00 69.25 183 GLN A CA 1
ATOM 1379 C C . GLN A 1 183 ? 7.961 4.586 -0.591 1.00 69.25 183 GLN A C 1
ATOM 1381 O O . GLN A 1 183 ? 8.914 5.306 -0.880 1.00 69.25 183 GLN A O 1
ATOM 1386 N N . VAL A 1 184 ? 7.803 4.069 0.632 1.00 72.25 184 VAL A N 1
ATOM 1387 C CA . VAL A 1 184 ? 8.700 4.395 1.757 1.00 72.25 184 VAL A CA 1
ATOM 1388 C C . VAL A 1 184 ? 10.149 3.983 1.465 1.00 72.25 184 VAL A C 1
ATOM 1390 O O . VAL A 1 184 ? 11.099 4.652 1.880 1.00 72.25 184 VAL A O 1
ATOM 1393 N N . ARG A 1 185 ? 10.361 2.869 0.750 1.00 70.69 185 ARG A N 1
ATOM 1394 C CA . ARG A 1 185 ? 11.708 2.436 0.339 1.00 70.69 185 ARG A CA 1
ATOM 1395 C C . ARG A 1 185 ? 12.292 3.314 -0.760 1.00 70.69 185 ARG A C 1
ATOM 1397 O O . ARG A 1 185 ? 13.486 3.594 -0.703 1.00 70.69 185 ARG A O 1
ATOM 1404 N N . VAL A 1 186 ? 11.489 3.735 -1.733 1.00 73.19 186 VAL A N 1
ATOM 1405 C CA . VAL A 1 186 ? 11.923 4.631 -2.812 1.00 73.19 186 VAL A CA 1
ATOM 1406 C C . VAL A 1 186 ? 12.282 6.005 -2.253 1.00 73.19 186 VAL A C 1
ATOM 1408 O O . VAL A 1 186 ? 13.363 6.487 -2.568 1.00 73.19 186 VAL A O 1
ATOM 1411 N N . GLU A 1 187 ? 11.467 6.572 -1.358 1.00 73.31 187 GLU A N 1
ATOM 1412 C CA . GLU A 1 187 ? 11.766 7.843 -0.676 1.00 73.31 187 GLU A CA 1
ATOM 1413 C C . GLU A 1 187 ? 13.072 7.770 0.122 1.00 73.31 187 GLU A C 1
ATOM 1415 O O . GLU A 1 187 ? 13.925 8.649 0.031 1.00 73.31 187 GLU A O 1
ATOM 1420 N N . ARG A 1 188 ? 13.298 6.666 0.839 1.00 72.19 188 ARG A N 1
ATOM 1421 C CA . ARG A 1 188 ? 14.551 6.461 1.577 1.00 72.19 188 ARG A CA 1
ATOM 1422 C C . ARG A 1 188 ? 15.765 6.342 0.656 1.00 72.19 188 ARG A C 1
ATOM 1424 O O . ARG A 1 188 ? 16.856 6.783 1.014 1.00 72.19 188 ARG A O 1
ATOM 1431 N N . VAL A 1 189 ? 15.604 5.718 -0.512 1.00 71.25 189 VAL A N 1
ATOM 1432 C CA . VAL A 1 189 ? 16.675 5.622 -1.511 1.00 71.25 189 VAL A CA 1
ATOM 1433 C C . VAL A 1 189 ? 16.929 6.979 -2.158 1.00 71.25 189 VAL A C 1
ATOM 1435 O O . VAL A 1 189 ? 18.096 7.320 -2.323 1.00 71.25 189 VAL A O 1
ATOM 1438 N N . SER A 1 190 ? 15.897 7.771 -2.467 1.00 69.81 190 SER A N 1
ATOM 1439 C CA . SER A 1 190 ? 16.073 9.123 -3.010 1.00 69.81 190 SER A CA 1
ATOM 1440 C C . SER A 1 190 ? 16.728 10.064 -2.003 1.00 69.81 190 SER A C 1
ATOM 1442 O O . SER A 1 190 ? 17.674 10.746 -2.370 1.00 69.81 190 SER A O 1
ATOM 1444 N N . GLU A 1 191 ? 16.335 10.029 -0.726 1.00 72.69 191 GLU A N 1
ATOM 1445 C CA . GLU A 1 191 ? 16.995 10.806 0.335 1.00 72.69 191 GLU A CA 1
ATOM 1446 C C . GLU A 1 191 ? 18.466 10.408 0.513 1.00 72.69 191 GLU A C 1
ATOM 1448 O O . GLU A 1 191 ? 19.343 11.255 0.693 1.00 72.69 191 GLU A O 1
ATOM 1453 N N . TRP A 1 192 ? 18.762 9.108 0.440 1.00 75.50 192 TRP A N 1
ATOM 1454 C CA . TRP A 1 192 ? 20.137 8.617 0.479 1.00 75.50 192 TRP A CA 1
ATOM 1455 C C . TRP A 1 192 ? 20.943 9.077 -0.744 1.00 75.50 192 TRP A C 1
ATOM 1457 O O . TRP A 1 192 ? 22.104 9.464 -0.599 1.00 75.50 192 TRP A O 1
ATOM 1467 N N . PHE A 1 193 ? 20.329 9.079 -1.930 1.00 68.69 193 PHE A N 1
ATOM 1468 C CA . PHE A 1 193 ? 20.950 9.542 -3.172 1.00 68.69 193 PHE A CA 1
ATOM 1469 C C . PHE A 1 193 ? 21.216 11.053 -3.139 1.00 68.69 193 PHE A C 1
ATOM 1471 O O . PHE A 1 193 ? 22.334 11.483 -3.425 1.00 68.69 193 PHE A O 1
ATOM 1478 N N . ASP A 1 194 ? 20.247 11.849 -2.689 1.00 70.12 194 ASP A N 1
ATOM 1479 C CA . ASP A 1 194 ? 20.389 13.294 -2.488 1.00 70.12 194 ASP A CA 1
ATOM 1480 C C . ASP A 1 194 ? 21.446 13.613 -1.424 1.00 70.12 194 ASP A C 1
ATOM 1482 O O . ASP A 1 194 ? 22.235 14.540 -1.584 1.00 70.12 194 ASP A O 1
ATOM 1486 N N . GLY A 1 195 ? 21.556 12.798 -0.371 1.00 70.88 195 GLY A N 1
ATOM 1487 C CA . GLY A 1 195 ? 22.605 12.922 0.645 1.00 70.88 195 GLY A CA 1
ATOM 1488 C C . GLY A 1 195 ? 24.016 12.541 0.169 1.00 70.88 195 GLY A C 1
ATOM 1489 O O . GLY A 1 195 ? 25.001 12.873 0.844 1.00 70.88 195 GLY A O 1
ATOM 1490 N N . ILE A 1 196 ? 24.131 11.836 -0.960 1.00 67.56 196 ILE A N 1
ATOM 1491 C CA . ILE A 1 196 ? 25.401 11.504 -1.624 1.00 67.56 196 ILE A CA 1
ATOM 1492 C C . ILE A 1 196 ? 25.762 12.571 -2.654 1.00 67.56 196 ILE A C 1
ATOM 1494 O O . ILE A 1 196 ? 26.907 13.017 -2.680 1.00 67.56 196 ILE A O 1
ATOM 1498 N N . ILE A 1 197 ? 24.795 13.013 -3.459 1.00 61.38 197 ILE A N 1
ATOM 1499 C CA . ILE A 1 197 ? 25.002 14.034 -4.493 1.00 61.38 197 ILE A CA 1
ATOM 1500 C C . ILE A 1 197 ? 25.156 15.430 -3.868 1.00 61.38 197 ILE A C 1
ATOM 1502 O O . ILE A 1 197 ? 26.020 16.200 -4.274 1.00 61.38 197 ILE A O 1
ATOM 1506 N N . GLY A 1 198 ? 24.399 15.746 -2.817 1.00 52.44 198 GLY A N 1
ATOM 1507 C CA . GLY A 1 198 ? 24.441 17.035 -2.119 1.00 52.44 198 GLY A CA 1
ATOM 1508 C C . GLY A 1 198 ? 25.696 17.278 -1.272 1.00 52.44 198 GLY A C 1
ATOM 1509 O O . GLY A 1 198 ? 25.823 18.339 -0.668 1.00 52.44 198 GLY A O 1
ATOM 1510 N N . ARG A 1 199 ? 26.633 16.321 -1.205 1.00 51.53 199 ARG A N 1
ATOM 1511 C CA . ARG A 1 199 ? 27.885 16.440 -0.433 1.00 51.53 199 ARG A CA 1
ATOM 1512 C C . ARG A 1 199 ? 29.105 16.818 -1.279 1.00 51.53 199 ARG A C 1
ATOM 1514 O O . ARG A 1 199 ? 30.216 16.827 -0.755 1.00 51.53 199 ARG A O 1
ATOM 1521 N N . THR A 1 200 ? 28.915 17.128 -2.562 1.00 45.91 200 THR A N 1
ATOM 1522 C CA . THR A 1 200 ? 29.985 17.579 -3.462 1.00 45.91 200 THR A CA 1
ATOM 1523 C C . THR A 1 200 ? 29.844 19.058 -3.824 1.00 45.91 200 THR A C 1
ATOM 1525 O O . THR A 1 200 ? 29.645 19.391 -4.989 1.00 45.91 200 THR A O 1
ATOM 1528 N N . THR A 1 201 ? 29.963 19.943 -2.836 1.00 43.91 201 THR A N 1
ATOM 1529 C CA . THR A 1 201 ? 30.431 21.330 -3.028 1.00 43.91 201 THR A CA 1
ATOM 1530 C C . THR A 1 201 ? 31.246 21.755 -1.824 1.00 43.91 201 THR A C 1
ATOM 1532 O O . THR A 1 201 ? 30.707 21.606 -0.703 1.00 43.91 201 THR A O 1
#